Protein AF-A0A7V6A676-F1 (afdb_monomer_lite)

pLDDT: mean 91.25, std 7.96, range [47.59, 97.5]

Sequence (183 aa):
MAEIVDLDRFRRKLAADKGFRTWLQRFQDQFGPDTRLVDLAPETLLYLATPGEENMYVFFDLVMGAMGLGGALRFRLNDLETPTKLRIMDAAFAIMDRVRFEIMRRLGWVEDAPGEETPLIALVQQAWQQGSDFNRQVPRLSPSHPNYEAYRKLAAIDQGTTVRRLIPRAVAKFREQVEGEKG

Radius of gyration: 17.09 Å; chains: 1; bounding box: 43×38×49 Å

Structure (mmCIF, N/CA/C/O backbone):
data_AF-A0A7V6A676-F1
#
_entry.id   AF-A0A7V6A676-F1
#
loop_
_atom_site.group_PDB
_atom_site.id
_atom_site.type_symbol
_atom_site.label_atom_id
_atom_site.label_alt_id
_atom_site.label_comp_id
_atom_site.label_asym_id
_atom_site.label_entity_id
_atom_site.label_seq_id
_atom_site.pdbx_PDB_ins_code
_atom_site.Cartn_x
_atom_site.Cartn_y
_atom_site.Cartn_z
_atom_site.occupancy
_atom_site.B_iso_or_equiv
_atom_site.auth_seq_id
_atom_site.auth_comp_id
_atom_site.auth_asym_id
_atom_site.auth_atom_id
_atom_site.pdbx_PDB_model_num
ATOM 1 N N . MET A 1 1 ? -5.567 -23.682 -25.410 1.00 55.94 1 MET A N 1
ATOM 2 C CA . MET A 1 1 ? -6.017 -23.214 -24.076 1.00 55.94 1 MET A CA 1
ATOM 3 C C . MET A 1 1 ? -4.939 -23.438 -23.013 1.00 55.94 1 MET A C 1
ATOM 5 O O . MET A 1 1 ? -4.584 -22.472 -22.360 1.00 55.94 1 MET A O 1
ATOM 9 N N . ALA A 1 2 ? -4.345 -24.637 -22.904 1.00 61.00 2 ALA A N 1
ATOM 10 C CA . ALA A 1 2 ? -3.224 -24.909 -21.986 1.00 61.00 2 ALA A CA 1
ATOM 11 C C . ALA A 1 2 ? -1.992 -23.998 -22.200 1.00 61.00 2 ALA A C 1
ATOM 13 O O . ALA A 1 2 ? -1.445 -23.474 -21.240 1.00 61.00 2 ALA A O 1
ATOM 14 N N . GLU A 1 3 ? -1.618 -23.730 -23.454 1.00 61.88 3 GLU A N 1
ATOM 15 C CA . GLU A 1 3 ? -0.459 -22.888 -23.806 1.00 61.88 3 GLU A CA 1
ATOM 16 C C . GLU A 1 3 ? -0.628 -21.407 -23.403 1.00 61.88 3 GLU A C 1
ATOM 18 O O . GLU A 1 3 ? 0.313 -20.756 -22.960 1.00 61.88 3 GLU A O 1
ATOM 23 N N . ILE A 1 4 ? -1.861 -20.887 -23.477 1.00 64.19 4 ILE A N 1
ATOM 24 C CA . ILE A 1 4 ? -2.201 -19.515 -23.057 1.00 64.19 4 ILE A CA 1
ATOM 25 C C . ILE A 1 4 ? -2.159 -19.404 -21.524 1.00 64.19 4 ILE A C 1
ATOM 27 O O . ILE A 1 4 ? -1.623 -18.439 -20.985 1.00 64.19 4 ILE A O 1
ATOM 31 N N . VAL A 1 5 ? -2.666 -20.425 -20.822 1.00 64.38 5 VAL A N 1
ATOM 32 C CA . VAL A 1 5 ? -2.626 -20.500 -19.352 1.00 64.38 5 VAL A CA 1
ATOM 33 C C . VAL A 1 5 ? -1.181 -20.545 -18.839 1.00 64.38 5 VAL A C 1
ATOM 35 O O . VAL A 1 5 ? -0.872 -19.914 -17.827 1.00 64.38 5 VAL A O 1
ATOM 38 N N . ASP A 1 6 ? -0.286 -21.231 -19.551 1.00 76.19 6 ASP A N 1
ATOM 39 C CA . ASP A 1 6 ? 1.134 -21.304 -19.198 1.00 76.19 6 ASP A CA 1
ATOM 40 C C . ASP A 1 6 ? 1.850 -19.956 -19.408 1.00 76.19 6 ASP A C 1
ATOM 42 O O . ASP A 1 6 ? 2.565 -19.469 -18.528 1.00 76.19 6 ASP A O 1
ATOM 46 N N . LEU A 1 7 ? 1.557 -19.265 -20.516 1.00 80.75 7 LEU A N 1
ATOM 47 C CA . LEU A 1 7 ? 2.099 -17.932 -20.809 1.00 80.75 7 LEU A CA 1
ATOM 48 C C . LEU A 1 7 ? 1.710 -16.884 -19.758 1.00 80.75 7 LEU A C 1
ATOM 50 O O . LEU A 1 7 ? 2.562 -16.113 -19.308 1.00 80.75 7 LEU A O 1
ATOM 54 N N . ASP A 1 8 ? 0.448 -16.848 -19.334 1.00 82.12 8 ASP A N 1
ATOM 55 C CA . ASP A 1 8 ? -0.006 -15.882 -18.327 1.00 82.12 8 ASP A CA 1
ATOM 56 C C . ASP A 1 8 ? 0.557 -16.184 -16.936 1.00 82.12 8 ASP A C 1
ATOM 58 O O . ASP A 1 8 ? 0.844 -15.266 -16.158 1.00 82.12 8 ASP A O 1
ATOM 62 N N . ARG A 1 9 ? 0.752 -17.465 -16.608 1.00 83.19 9 ARG A N 1
ATOM 63 C CA . ARG A 1 9 ? 1.427 -17.872 -15.372 1.00 83.19 9 ARG A CA 1
ATOM 64 C C . ARG A 1 9 ? 2.901 -17.474 -15.398 1.00 83.19 9 ARG A C 1
ATOM 66 O O . ARG A 1 9 ? 3.396 -16.907 -14.423 1.00 83.19 9 ARG A O 1
ATOM 73 N N . PHE A 1 10 ? 3.582 -17.701 -16.519 1.00 86.62 10 PHE A N 1
ATOM 74 C CA . PHE A 1 10 ? 4.975 -17.311 -16.709 1.00 86.62 10 PHE A CA 1
ATOM 75 C C . PHE A 1 10 ? 5.163 -15.794 -16.600 1.00 86.62 10 PHE A C 1
ATOM 77 O O . PHE A 1 10 ? 6.051 -15.332 -15.884 1.00 86.62 10 PHE A O 1
ATOM 84 N N . ARG A 1 11 ? 4.294 -14.999 -17.238 1.00 86.19 11 ARG A N 1
ATOM 85 C CA . ARG A 1 11 ? 4.330 -13.529 -17.155 1.00 86.19 11 ARG A CA 1
ATOM 86 C C . ARG A 1 11 ? 4.138 -13.021 -15.730 1.00 86.19 11 ARG A C 1
ATOM 88 O O . ARG A 1 11 ? 4.891 -12.149 -15.299 1.00 86.19 11 ARG A O 1
ATOM 95 N N . ARG A 1 12 ? 3.168 -13.575 -14.992 1.00 88.06 12 ARG A N 1
ATOM 96 C CA . ARG A 1 12 ? 2.934 -13.225 -13.581 1.00 88.06 12 ARG A CA 1
ATOM 97 C C . ARG A 1 12 ? 4.140 -13.550 -12.713 1.00 88.06 12 ARG A C 1
ATOM 99 O O . ARG A 1 12 ? 4.573 -12.697 -11.943 1.00 88.06 12 ARG A O 1
ATOM 106 N N . LYS A 1 13 ? 4.726 -14.736 -12.892 1.00 91.62 13 LYS A N 1
ATOM 107 C CA . LYS A 1 13 ? 5.949 -15.128 -12.188 1.00 91.62 13 LYS A CA 1
ATOM 108 C C . LYS A 1 13 ? 7.106 -14.181 -12.500 1.00 91.62 13 LYS A C 1
ATOM 110 O O . LYS A 1 13 ? 7.718 -13.662 -11.581 1.00 91.62 13 LYS A O 1
ATOM 115 N N . LEU A 1 14 ? 7.349 -13.873 -13.774 1.00 91.19 14 LEU A N 1
ATOM 116 C CA . LEU A 1 14 ? 8.427 -12.966 -14.171 1.00 91.19 14 LEU A CA 1
ATOM 117 C C . LEU A 1 14 ? 8.252 -11.553 -13.589 1.00 91.19 14 LEU A C 1
ATOM 119 O O . LEU A 1 14 ? 9.233 -10.926 -13.193 1.00 91.19 14 LEU A O 1
ATOM 123 N N . ALA A 1 15 ? 7.019 -11.040 -13.548 1.00 90.31 15 ALA A N 1
ATOM 124 C CA . ALA A 1 15 ? 6.719 -9.752 -12.928 1.00 90.31 15 ALA A CA 1
ATOM 125 C C . ALA A 1 15 ? 6.950 -9.783 -11.408 1.00 90.31 15 ALA A C 1
ATOM 127 O O . ALA A 1 15 ? 7.519 -8.837 -10.869 1.00 90.31 15 ALA A O 1
ATOM 128 N N . ALA A 1 16 ? 6.574 -10.876 -10.737 1.00 91.44 16 ALA A N 1
ATOM 129 C CA . ALA A 1 16 ? 6.822 -11.077 -9.312 1.00 91.44 16 ALA A CA 1
ATOM 130 C C . ALA A 1 16 ? 8.316 -11.193 -8.991 1.00 91.44 16 ALA A C 1
ATOM 132 O O . ALA A 1 16 ? 8.803 -10.468 -8.129 1.00 91.44 16 ALA A O 1
ATOM 133 N N . ASP A 1 17 ? 9.062 -12.007 -9.740 1.00 91.25 17 ASP A N 1
ATOM 134 C CA . ASP A 1 17 ? 10.508 -12.182 -9.568 1.00 91.25 17 ASP A CA 1
ATOM 135 C C . ASP A 1 17 ? 11.251 -10.843 -9.720 1.00 91.25 17 ASP A C 1
ATOM 137 O O . ASP A 1 17 ? 12.198 -10.553 -8.988 1.00 91.25 17 ASP A O 1
ATOM 141 N N . LYS A 1 18 ? 10.808 -9.991 -10.656 1.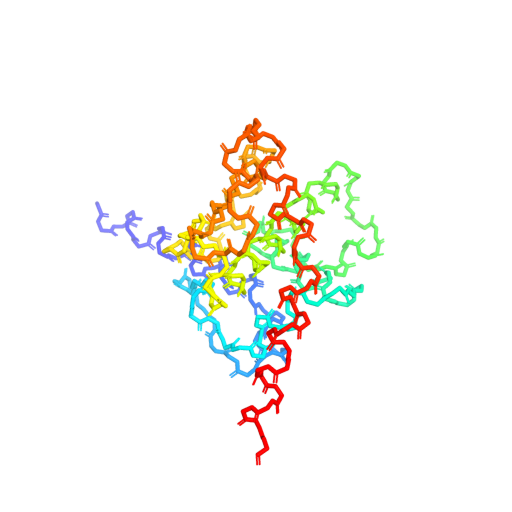00 91.19 18 LYS A N 1
ATOM 142 C CA . LYS A 1 18 ? 11.363 -8.643 -10.842 1.00 91.19 18 LYS A CA 1
ATOM 143 C C . LYS A 1 18 ? 10.925 -7.670 -9.748 1.00 91.19 18 LYS A C 1
ATOM 145 O O . LYS A 1 18 ? 11.768 -6.928 -9.254 1.00 91.19 18 LYS A O 1
ATOM 150 N N . GLY A 1 19 ? 9.641 -7.655 -9.392 1.00 88.94 19 GLY A N 1
ATOM 151 C CA . GLY A 1 19 ? 9.071 -6.733 -8.405 1.00 88.94 19 GLY A CA 1
ATOM 152 C C . GLY A 1 19 ? 9.572 -6.992 -6.984 1.00 88.94 19 GLY A C 1
ATOM 153 O O . GLY A 1 19 ? 9.911 -6.054 -6.271 1.00 88.94 19 GLY A O 1
ATOM 154 N N . PHE A 1 20 ? 9.697 -8.258 -6.588 1.00 92.81 20 PHE A N 1
ATOM 155 C CA . PHE A 1 20 ? 10.127 -8.649 -5.244 1.00 92.81 20 PHE A CA 1
ATOM 156 C C . PHE A 1 20 ? 11.635 -8.853 -5.100 1.00 92.81 20 PHE A C 1
ATOM 158 O O . PHE A 1 20 ? 12.103 -9.219 -4.022 1.00 92.81 20 PHE A O 1
ATOM 165 N N . ARG A 1 21 ? 12.425 -8.589 -6.147 1.00 87.50 21 ARG A N 1
ATOM 166 C CA . ARG A 1 21 ? 13.873 -8.834 -6.139 1.00 87.50 21 ARG A CA 1
ATOM 167 C C . ARG A 1 21 ? 14.581 -8.206 -4.935 1.00 87.50 21 ARG A C 1
ATOM 169 O O . ARG A 1 21 ? 15.425 -8.854 -4.324 1.00 87.50 21 ARG A O 1
ATOM 176 N N . THR A 1 22 ? 14.261 -6.954 -4.608 1.00 84.81 22 THR A N 1
ATOM 177 C CA . THR A 1 22 ? 14.866 -6.251 -3.463 1.00 84.81 22 THR A CA 1
ATOM 178 C C . THR A 1 22 ? 14.154 -6.554 -2.147 1.00 84.81 22 THR A C 1
ATOM 180 O O . THR A 1 22 ? 14.758 -6.440 -1.083 1.00 84.81 22 THR A O 1
ATOM 183 N N . TRP A 1 23 ? 12.900 -7.006 -2.206 1.00 89.25 23 TRP A N 1
ATOM 184 C CA . TRP A 1 23 ? 12.106 -7.383 -1.039 1.00 89.25 23 TRP A CA 1
ATOM 185 C C . TRP A 1 23 ? 12.611 -8.683 -0.417 1.00 89.25 23 TRP A C 1
ATOM 187 O O . TRP A 1 23 ? 12.771 -8.730 0.794 1.00 89.25 23 TRP A O 1
ATOM 197 N N . LEU A 1 24 ? 12.974 -9.681 -1.229 1.00 79.69 24 LEU A N 1
ATOM 198 C CA . LEU A 1 24 ? 13.574 -10.942 -0.761 1.00 79.69 24 LEU A CA 1
ATOM 199 C C . LEU A 1 24 ? 14.887 -10.743 0.013 1.00 79.69 24 LEU A C 1
ATOM 201 O O . LEU A 1 24 ? 15.253 -11.568 0.840 1.00 79.69 24 LEU A O 1
ATOM 205 N N . GLN A 1 25 ? 15.623 -9.667 -0.278 1.00 80.25 25 GLN A N 1
ATOM 206 C CA . GLN A 1 25 ? 16.855 -9.327 0.439 1.00 80.25 25 GLN A CA 1
ATOM 207 C C . GLN A 1 25 ? 16.587 -8.523 1.716 1.00 80.25 25 GLN A C 1
ATOM 209 O O . GLN A 1 25 ? 17.412 -8.526 2.626 1.00 80.25 25 GLN A O 1
ATOM 214 N N . ARG A 1 26 ? 15.468 -7.791 1.757 1.00 85.25 26 ARG A N 1
ATOM 215 C CA . ARG A 1 26 ? 15.131 -6.853 2.833 1.00 85.25 26 ARG A CA 1
ATOM 216 C C . ARG A 1 26 ? 14.271 -7.493 3.917 1.00 85.25 26 ARG A C 1
ATOM 218 O O . ARG A 1 26 ? 14.444 -7.175 5.089 1.00 85.25 26 ARG A O 1
ATOM 225 N N . PHE A 1 27 ? 13.358 -8.369 3.525 1.00 87.88 27 PHE A N 1
ATOM 226 C CA . PHE A 1 27 ? 12.437 -9.067 4.409 1.00 87.88 27 PHE A CA 1
ATOM 227 C C . PHE A 1 27 ? 12.791 -10.551 4.423 1.00 87.88 27 PHE A C 1
ATOM 229 O O . PHE A 1 27 ? 13.184 -11.106 3.400 1.00 87.88 27 PHE A O 1
ATOM 236 N N . GLN A 1 28 ? 12.613 -11.208 5.567 1.00 79.31 28 GLN A N 1
ATOM 237 C CA . GLN A 1 28 ? 12.780 -12.663 5.687 1.00 79.31 28 GLN A CA 1
ATOM 238 C C . GLN A 1 28 ? 11.509 -13.429 5.265 1.00 79.31 28 GLN A C 1
ATOM 240 O O . GLN A 1 28 ? 11.294 -14.565 5.681 1.00 79.31 28 GLN A O 1
ATOM 245 N N . ASP A 1 29 ? 10.685 -12.805 4.422 1.00 81.31 29 ASP A N 1
ATOM 246 C CA . ASP A 1 29 ? 9.422 -13.339 3.918 1.00 81.31 29 ASP A CA 1
ATOM 247 C C . ASP A 1 29 ? 9.613 -13.971 2.532 1.00 81.31 29 ASP A C 1
ATOM 249 O O . ASP A 1 29 ? 10.464 -13.558 1.737 1.00 81.31 29 ASP A O 1
ATOM 253 N N . GLN A 1 30 ? 8.778 -14.962 2.209 1.00 85.75 30 GLN A N 1
ATOM 254 C CA . GLN A 1 30 ? 8.705 -15.525 0.861 1.00 85.75 30 GLN A CA 1
ATOM 255 C C . GLN A 1 30 ? 7.651 -14.786 0.038 1.00 85.75 30 GLN A C 1
ATOM 257 O O . GLN A 1 30 ? 6.467 -14.799 0.370 1.00 85.75 30 GLN A O 1
ATOM 262 N N . PHE A 1 31 ? 8.082 -14.183 -1.069 1.00 90.94 31 PHE A N 1
ATOM 263 C CA . PHE A 1 31 ? 7.199 -13.494 -2.007 1.00 90.94 31 PHE A CA 1
ATOM 264 C C . PHE A 1 31 ? 7.092 -14.262 -3.323 1.00 90.94 31 PHE A C 1
ATOM 266 O O . PHE A 1 31 ? 8.079 -14.792 -3.834 1.00 90.94 31 PHE A O 1
ATOM 273 N N . GLY A 1 32 ? 5.894 -14.289 -3.895 1.00 92.31 32 GLY A N 1
ATOM 274 C CA . GLY A 1 32 ? 5.584 -14.986 -5.133 1.00 92.31 32 GLY A CA 1
ATOM 275 C C . GLY A 1 32 ? 4.458 -14.313 -5.921 1.00 92.31 32 GLY A C 1
ATOM 276 O O . GLY A 1 32 ? 3.912 -13.291 -5.503 1.00 92.31 32 GLY A O 1
ATOM 277 N N . PRO A 1 33 ? 4.091 -14.879 -7.083 1.00 93.06 33 PRO A N 1
ATOM 278 C CA . PRO A 1 33 ? 3.090 -14.296 -7.979 1.00 93.06 33 PRO A CA 1
ATOM 279 C C . PRO A 1 33 ? 1.697 -14.165 -7.361 1.00 93.06 33 PRO A C 1
ATOM 281 O O . PRO A 1 33 ? 0.928 -13.320 -7.812 1.00 93.06 33 PRO A O 1
ATOM 284 N N . ASP A 1 34 ? 1.403 -14.966 -6.338 1.00 94.75 34 ASP A N 1
ATOM 285 C CA . ASP A 1 34 ? 0.109 -15.005 -5.659 1.00 94.75 34 ASP A CA 1
ATOM 286 C C . ASP A 1 34 ? 0.146 -14.338 -4.272 1.00 94.75 34 ASP A C 1
ATOM 288 O O . ASP A 1 34 ? -0.864 -14.337 -3.580 1.00 94.75 34 ASP A O 1
ATOM 292 N N . THR A 1 35 ? 1.277 -13.746 -3.856 1.00 95.19 35 THR A N 1
ATOM 293 C CA . THR A 1 35 ? 1.377 -13.064 -2.556 1.00 95.19 35 THR A CA 1
ATOM 294 C C . THR A 1 35 ? 0.436 -11.864 -2.502 1.00 95.19 35 THR A C 1
ATOM 296 O O . THR A 1 35 ? 0.568 -10.930 -3.301 1.00 95.19 35 THR A O 1
ATOM 299 N N . ARG A 1 36 ? -0.488 -11.862 -1.540 1.00 96.12 36 ARG A N 1
ATOM 300 C CA . ARG A 1 36 ? -1.430 -10.771 -1.252 1.00 96.12 36 ARG A CA 1
ATOM 301 C C . ARG A 1 36 ? -0.950 -9.949 -0.058 1.00 96.12 36 ARG A C 1
ATOM 303 O O . ARG A 1 36 ? -0.048 -10.346 0.674 1.00 96.12 36 ARG A O 1
ATOM 310 N N . LEU A 1 37 ? -1.587 -8.801 0.174 1.00 95.38 37 LEU A N 1
ATOM 311 C CA . LEU A 1 37 ? -1.299 -7.971 1.352 1.00 95.38 37 LEU A CA 1
ATOM 312 C C . LEU A 1 37 ? -1.640 -8.681 2.669 1.00 95.38 37 LEU A C 1
ATOM 314 O O . LEU A 1 37 ? -0.924 -8.517 3.655 1.00 95.38 37 LEU A O 1
ATOM 318 N N . VAL A 1 38 ? -2.692 -9.504 2.671 1.00 95.00 38 VAL A N 1
ATOM 319 C CA . VAL A 1 38 ? -3.090 -10.296 3.844 1.00 95.00 38 VAL A CA 1
ATOM 320 C C . VAL A 1 38 ? -2.063 -11.355 4.230 1.00 95.00 38 VAL A C 1
ATOM 322 O O . VAL A 1 38 ? -1.993 -11.717 5.398 1.00 95.00 38 VAL A O 1
ATOM 325 N N . ASP A 1 39 ? -1.236 -11.799 3.283 1.00 94.94 39 ASP A N 1
ATOM 326 C CA . ASP A 1 39 ? -0.226 -12.834 3.513 1.00 94.94 39 ASP A CA 1
ATOM 327 C C . ASP A 1 39 ? 1.060 -12.267 4.145 1.00 94.94 39 ASP A C 1
ATOM 329 O O . ASP A 1 39 ? 1.930 -13.025 4.567 1.00 94.94 39 ASP A O 1
ATOM 333 N N . LEU A 1 40 ? 1.205 -10.937 4.209 1.00 94.75 40 LEU A N 1
ATOM 334 C CA . LEU A 1 40 ? 2.411 -10.287 4.719 1.00 94.75 40 LEU A CA 1
ATOM 335 C C . LEU A 1 40 ? 2.524 -10.390 6.246 1.00 94.75 40 LEU A C 1
ATOM 337 O O . LEU A 1 40 ? 1.543 -10.185 6.977 1.00 94.75 40 LEU A O 1
ATOM 341 N N . ALA A 1 41 ? 3.749 -10.625 6.726 1.00 94.88 41 ALA A N 1
ATOM 342 C CA . ALA A 1 41 ? 4.063 -10.599 8.148 1.00 94.88 41 ALA A CA 1
ATOM 343 C C . ALA A 1 41 ? 3.784 -9.205 8.753 1.00 94.88 41 ALA A C 1
ATOM 345 O O . ALA A 1 41 ? 3.938 -8.187 8.058 1.00 94.88 41 ALA A O 1
ATOM 346 N N . PRO A 1 42 ? 3.382 -9.118 10.036 1.00 95.62 42 PRO A N 1
ATOM 347 C CA . PRO A 1 42 ? 3.127 -7.839 10.697 1.00 95.62 42 PRO A CA 1
ATOM 348 C C . PRO A 1 42 ? 4.306 -6.857 10.611 1.00 95.62 42 PRO A C 1
ATOM 350 O O . PRO A 1 42 ? 4.101 -5.675 10.344 1.00 95.62 42 PRO A O 1
ATOM 353 N N . GLU A 1 43 ? 5.545 -7.330 10.743 1.00 94.81 43 GLU A N 1
ATOM 354 C CA . GLU A 1 43 ? 6.761 -6.519 10.624 1.00 94.81 43 GLU A CA 1
ATOM 355 C C . GLU A 1 43 ? 6.932 -5.924 9.230 1.00 94.81 43 GLU A C 1
ATOM 357 O O . GLU A 1 43 ? 7.257 -4.742 9.093 1.00 94.81 43 GLU A O 1
ATOM 362 N N . THR A 1 44 ? 6.694 -6.731 8.197 1.00 95.19 44 THR A N 1
ATOM 363 C CA . THR A 1 44 ? 6.789 -6.309 6.799 1.00 95.19 44 THR A CA 1
ATOM 364 C C . THR A 1 44 ? 5.733 -5.253 6.493 1.00 95.19 44 THR A C 1
ATOM 366 O O . THR A 1 44 ? 6.058 -4.204 5.934 1.00 95.19 44 THR A O 1
ATOM 369 N N . LEU A 1 45 ? 4.483 -5.451 6.929 1.00 95.25 45 LEU A N 1
ATOM 370 C CA . LEU A 1 45 ? 3.435 -4.432 6.797 1.00 95.25 45 LEU A CA 1
ATOM 371 C C . LEU A 1 45 ? 3.774 -3.149 7.548 1.00 95.25 45 LEU A C 1
ATOM 373 O O . LEU A 1 45 ? 3.630 -2.061 6.990 1.00 95.25 45 LEU A O 1
ATOM 377 N N . LEU A 1 46 ? 4.234 -3.260 8.795 1.00 96.00 46 LEU A N 1
ATOM 378 C CA . LEU A 1 46 ? 4.600 -2.106 9.606 1.00 96.00 46 LEU A CA 1
ATOM 379 C C . LEU A 1 46 ? 5.731 -1.309 8.948 1.00 96.00 46 LEU A C 1
ATOM 381 O O . LEU A 1 46 ? 5.659 -0.079 8.881 1.00 96.00 46 LEU A O 1
ATOM 385 N N . TYR A 1 47 ? 6.746 -1.995 8.422 1.00 95.00 47 TYR A N 1
ATOM 386 C CA . TYR A 1 47 ? 7.823 -1.365 7.671 1.00 95.00 47 TYR A CA 1
ATOM 387 C C . TYR A 1 47 ? 7.278 -0.638 6.437 1.00 95.00 47 TYR A C 1
ATOM 389 O O . TYR A 1 47 ? 7.527 0.552 6.263 1.00 95.00 47 TYR A O 1
ATOM 397 N N . LEU A 1 48 ? 6.483 -1.310 5.604 1.00 95.50 48 LEU A N 1
ATOM 398 C CA . LEU A 1 48 ? 5.923 -0.732 4.379 1.00 95.50 48 LEU A CA 1
ATOM 399 C C . LEU A 1 48 ? 4.978 0.455 4.653 1.00 95.50 48 LEU A C 1
ATOM 401 O O . LEU A 1 48 ? 4.913 1.395 3.865 1.00 95.50 48 LEU A O 1
ATOM 405 N N . ALA A 1 49 ? 4.254 0.442 5.771 1.00 95.56 49 ALA A N 1
ATOM 406 C CA . ALA A 1 49 ? 3.333 1.508 6.153 1.00 95.56 49 ALA A CA 1
ATOM 407 C C . ALA A 1 49 ? 4.014 2.740 6.761 1.00 95.56 49 ALA A C 1
ATOM 409 O O . ALA A 1 49 ? 3.442 3.841 6.725 1.00 95.56 49 ALA A O 1
ATOM 410 N N . THR A 1 50 ? 5.202 2.549 7.341 1.00 92.81 50 THR A N 1
ATOM 411 C CA . THR A 1 50 ? 5.941 3.591 8.054 1.00 92.81 50 THR A CA 1
ATOM 412 C C . THR A 1 50 ? 6.471 4.634 7.064 1.00 92.81 50 THR A C 1
ATOM 414 O O . THR A 1 50 ? 7.061 4.277 6.042 1.00 92.81 50 THR A O 1
ATOM 417 N N . PRO A 1 51 ? 6.264 5.939 7.327 1.00 85.75 51 PRO A N 1
ATOM 418 C CA . PRO A 1 51 ? 6.817 6.990 6.483 1.00 85.75 51 PRO A CA 1
ATOM 419 C C . PRO A 1 51 ? 8.351 6.974 6.529 1.00 85.75 51 PRO A C 1
ATOM 421 O O . PRO A 1 51 ? 8.944 6.862 7.598 1.00 85.75 51 PRO A O 1
ATOM 424 N N . GLY A 1 52 ? 8.986 7.138 5.372 1.00 89.19 52 GLY A N 1
ATOM 425 C CA . GLY A 1 52 ? 10.439 7.207 5.248 1.00 89.19 52 GLY A CA 1
ATOM 426 C C . GLY A 1 52 ? 10.864 7.189 3.785 1.00 89.19 52 GLY A C 1
ATOM 427 O O . GLY A 1 52 ? 10.210 6.555 2.957 1.00 89.19 52 GLY A O 1
ATOM 428 N N . GLU A 1 53 ? 11.947 7.893 3.453 1.00 85.94 53 GLU A N 1
ATOM 429 C CA . GLU A 1 53 ? 12.459 7.934 2.078 1.00 85.94 53 GLU A CA 1
ATOM 430 C C . GLU A 1 53 ? 12.903 6.537 1.610 1.00 85.94 53 GLU A C 1
ATOM 432 O O . GLU A 1 53 ? 12.507 6.074 0.542 1.00 85.94 53 GLU A O 1
ATOM 437 N N . GLU A 1 54 ? 13.626 5.805 2.461 1.00 86.31 54 GLU A N 1
ATOM 438 C CA . GLU A 1 54 ? 14.042 4.423 2.187 1.00 86.31 54 GLU A CA 1
ATOM 439 C C . GLU A 1 54 ? 12.859 3.459 2.024 1.00 86.31 54 GLU A C 1
ATOM 441 O O . GLU A 1 54 ? 12.908 2.546 1.195 1.00 86.31 54 GLU A O 1
ATOM 446 N N . ASN A 1 55 ? 11.776 3.675 2.775 1.00 89.62 55 ASN A N 1
ATOM 447 C CA . ASN A 1 55 ? 10.533 2.914 2.657 1.00 89.62 55 ASN A CA 1
ATOM 448 C C . ASN A 1 55 ? 9.844 3.216 1.321 1.00 89.62 55 ASN A C 1
ATOM 450 O O . ASN A 1 55 ? 9.303 2.313 0.693 1.00 89.62 55 ASN A O 1
ATOM 454 N N . MET A 1 56 ? 9.912 4.461 0.840 1.00 91.38 56 MET A N 1
ATOM 455 C CA . MET A 1 56 ? 9.359 4.842 -0.461 1.00 91.38 56 MET A CA 1
ATOM 456 C C . MET A 1 56 ? 10.083 4.148 -1.619 1.00 91.38 56 MET A C 1
ATOM 458 O O . MET A 1 56 ? 9.435 3.637 -2.534 1.00 91.38 56 MET A O 1
ATOM 462 N N . TYR A 1 57 ? 11.416 4.064 -1.571 1.00 92.38 57 TYR A N 1
ATOM 463 C CA . TYR A 1 57 ? 12.188 3.391 -2.621 1.00 92.38 57 TYR A CA 1
ATOM 464 C C . TYR A 1 57 ? 11.851 1.899 -2.752 1.00 92.38 57 TYR A C 1
ATOM 466 O O . TYR A 1 57 ? 11.947 1.358 -3.851 1.00 92.38 57 TYR A O 1
ATOM 474 N N . VAL A 1 58 ? 11.370 1.253 -1.684 1.00 93.62 58 VAL A N 1
ATOM 475 C CA . VAL A 1 58 ? 10.870 -0.136 -1.722 1.00 93.62 58 VAL A CA 1
ATOM 476 C C . VAL A 1 58 ? 9.648 -0.269 -2.628 1.00 93.62 58 VAL A C 1
ATOM 478 O O . VAL A 1 58 ? 9.530 -1.246 -3.371 1.00 93.62 58 VAL A O 1
ATOM 481 N N . PHE A 1 59 ? 8.757 0.726 -2.612 1.00 95.81 59 PHE A N 1
ATOM 482 C CA . PHE A 1 59 ? 7.619 0.780 -3.526 1.00 95.81 59 PHE A CA 1
ATOM 483 C C . PHE A 1 59 ? 8.048 1.148 -4.947 1.00 95.81 59 PHE A C 1
ATOM 485 O O . PHE A 1 59 ? 7.490 0.606 -5.898 1.00 95.81 59 PHE A O 1
ATOM 492 N N . PHE A 1 60 ? 9.048 2.018 -5.120 1.00 95.62 60 PHE A N 1
ATOM 493 C CA . PHE A 1 60 ? 9.573 2.330 -6.455 1.00 95.62 60 PHE A CA 1
ATOM 494 C C . PHE A 1 60 ? 10.191 1.095 -7.109 1.00 95.62 60 PHE A C 1
ATOM 496 O O . PHE A 1 60 ? 9.873 0.811 -8.259 1.00 95.62 60 PHE A O 1
ATOM 503 N N . ASP A 1 61 ? 11.002 0.328 -6.376 1.00 94.12 61 ASP A N 1
ATOM 504 C CA . ASP A 1 61 ? 11.543 -0.948 -6.854 1.00 94.12 61 ASP A CA 1
ATOM 505 C C . ASP A 1 61 ? 10.427 -1.921 -7.241 1.00 94.12 61 ASP A C 1
ATOM 507 O O . ASP A 1 61 ? 10.478 -2.509 -8.321 1.00 94.12 61 ASP A O 1
ATOM 511 N N . LEU A 1 62 ? 9.393 -2.046 -6.402 1.00 95.88 62 LEU A N 1
ATOM 512 C CA . LEU A 1 62 ? 8.256 -2.925 -6.670 1.00 95.88 62 LEU A CA 1
ATOM 513 C C . LEU A 1 62 ? 7.529 -2.526 -7.962 1.00 95.88 62 LEU A C 1
ATOM 515 O O . LEU A 1 62 ? 7.328 -3.361 -8.846 1.00 95.88 62 LEU A O 1
ATOM 519 N N . VAL A 1 63 ? 7.152 -1.249 -8.087 1.00 96.69 63 VAL A N 1
ATOM 520 C CA . VAL A 1 63 ? 6.440 -0.715 -9.257 1.00 96.69 63 VAL A CA 1
ATOM 521 C C . VAL A 1 63 ? 7.294 -0.856 -10.509 1.00 96.69 63 VAL A C 1
ATOM 523 O O . VAL A 1 63 ? 6.839 -1.392 -11.519 1.00 96.69 63 VAL A O 1
ATOM 526 N N . MET A 1 64 ? 8.546 -0.410 -10.457 1.00 95.75 64 MET A N 1
ATOM 527 C CA . MET A 1 64 ? 9.435 -0.450 -11.612 1.00 95.75 64 MET A CA 1
ATOM 528 C C . MET A 1 64 ? 9.765 -1.884 -12.028 1.00 95.75 64 MET A C 1
ATOM 530 O O . MET A 1 64 ? 9.748 -2.183 -13.223 1.00 95.75 64 MET A O 1
ATOM 534 N N . GLY A 1 65 ? 9.998 -2.786 -11.076 1.00 94.19 65 GLY A N 1
ATOM 535 C CA . GLY A 1 65 ? 10.241 -4.201 -11.337 1.00 94.19 65 GLY A CA 1
ATOM 536 C C . GLY A 1 65 ? 9.038 -4.874 -11.996 1.00 94.19 65 GLY A C 1
ATOM 537 O O . GLY A 1 65 ? 9.186 -5.491 -13.055 1.00 94.19 65 GLY A O 1
ATOM 538 N N . ALA A 1 66 ? 7.840 -4.684 -11.434 1.00 94.19 66 ALA A N 1
ATOM 539 C CA . ALA A 1 66 ? 6.595 -5.242 -11.964 1.00 94.19 66 ALA A CA 1
ATOM 540 C C . ALA A 1 66 ? 6.240 -4.705 -13.362 1.00 94.19 66 ALA A C 1
ATOM 542 O O . ALA A 1 66 ? 5.670 -5.434 -14.175 1.00 94.19 66 ALA A O 1
ATOM 543 N N . MET A 1 67 ? 6.608 -3.453 -13.658 1.00 94.69 67 MET A N 1
ATOM 544 C CA . MET A 1 67 ? 6.376 -2.808 -14.956 1.00 94.69 67 MET A CA 1
ATOM 545 C C . MET A 1 67 ? 7.538 -2.967 -15.950 1.00 94.69 67 MET A C 1
ATOM 547 O O . MET A 1 67 ? 7.451 -2.482 -17.076 1.00 94.69 67 MET A O 1
ATOM 551 N N . GLY A 1 68 ? 8.629 -3.642 -15.570 1.00 91.88 68 GLY A N 1
ATOM 552 C CA . GLY A 1 68 ? 9.786 -3.862 -16.444 1.00 91.88 68 GLY A CA 1
ATOM 553 C C . GLY A 1 68 ? 10.647 -2.618 -16.703 1.00 91.88 68 GLY A C 1
ATOM 554 O O . GLY A 1 68 ? 11.381 -2.581 -17.686 1.00 91.88 68 GLY A O 1
ATOM 555 N N . LEU A 1 69 ? 10.592 -1.615 -15.824 1.00 92.00 69 LEU A N 1
ATOM 556 C CA . LEU A 1 69 ? 11.321 -0.344 -15.932 1.00 92.00 69 LEU A CA 1
ATOM 557 C C . LEU A 1 69 ? 12.734 -0.394 -15.317 1.00 92.00 69 LEU A C 1
ATOM 559 O O . LEU A 1 69 ? 13.486 0.577 -15.404 1.00 92.00 69 LEU A O 1
ATOM 563 N N . GLY A 1 70 ? 13.128 -1.521 -14.723 1.00 90.06 70 GLY A N 1
ATOM 564 C CA . GLY A 1 70 ? 14.389 -1.676 -13.989 1.00 90.06 70 GLY A CA 1
ATOM 565 C C . GLY A 1 70 ? 14.204 -1.457 -12.486 1.00 90.06 70 GLY A C 1
ATOM 566 O O . GLY A 1 70 ? 13.103 -1.631 -11.982 1.00 90.06 70 GLY A O 1
ATOM 567 N N . GLY A 1 71 ? 15.279 -1.112 -11.773 1.00 87.81 71 GLY A N 1
ATOM 568 C CA . GLY A 1 71 ? 15.235 -0.815 -10.333 1.00 87.81 71 GLY A CA 1
ATOM 569 C C . GLY A 1 71 ? 15.225 0.685 -10.029 1.00 87.81 71 GLY A C 1
ATOM 570 O O . GLY A 1 71 ? 15.576 1.507 -10.883 1.00 87.81 71 GLY A O 1
ATOM 571 N N . ALA A 1 72 ? 14.907 1.037 -8.786 1.00 86.81 72 ALA A N 1
ATOM 572 C CA . ALA A 1 72 ? 14.795 2.401 -8.278 1.00 86.81 72 ALA A CA 1
ATOM 573 C C . ALA A 1 72 ? 16.098 3.212 -8.378 1.00 86.81 72 ALA A C 1
ATOM 575 O O . ALA A 1 72 ? 16.059 4.441 -8.363 1.00 86.81 72 ALA A O 1
ATOM 576 N N . LEU A 1 73 ? 17.254 2.565 -8.568 1.00 86.75 73 LEU A N 1
ATOM 577 C CA . LEU A 1 73 ? 18.503 3.270 -8.867 1.00 86.75 73 LEU A CA 1
ATOM 578 C C . LEU A 1 73 ? 18.382 4.142 -10.129 1.00 86.75 73 LEU A C 1
ATOM 580 O O . LEU A 1 73 ? 18.842 5.278 -10.116 1.00 86.75 73 LEU A O 1
ATOM 584 N N . ARG A 1 74 ? 17.692 3.669 -11.179 1.00 89.25 74 ARG A N 1
ATOM 585 C CA . ARG A 1 74 ? 17.434 4.471 -12.392 1.00 89.25 74 ARG A CA 1
ATOM 586 C C . ARG A 1 74 ? 16.576 5.698 -12.095 1.00 89.25 74 ARG A C 1
ATOM 588 O O . ARG A 1 74 ? 16.767 6.751 -12.692 1.00 89.25 74 ARG A O 1
ATOM 595 N N . PHE A 1 75 ? 15.636 5.568 -11.158 1.00 90.06 75 PHE A N 1
ATOM 596 C CA . PHE A 1 75 ? 14.845 6.699 -10.685 1.00 90.06 75 PHE A CA 1
ATOM 597 C C . PHE A 1 75 ? 15.747 7.731 -9.993 1.00 90.06 75 PHE A C 1
ATOM 599 O O . PHE A 1 75 ? 15.693 8.912 -10.332 1.00 90.06 75 PHE A O 1
ATOM 606 N N . ARG A 1 76 ? 16.623 7.274 -9.088 1.00 85.50 76 ARG A N 1
ATOM 607 C CA . ARG A 1 76 ? 17.544 8.113 -8.302 1.00 85.50 76 ARG A CA 1
ATOM 608 C C . ARG A 1 76 ? 18.600 8.821 -9.158 1.00 85.50 76 ARG A C 1
ATOM 610 O O . ARG A 1 76 ? 18.913 9.977 -8.902 1.00 85.50 76 ARG A O 1
ATOM 617 N N . LEU A 1 77 ? 19.114 8.150 -10.189 1.00 88.38 77 LEU A N 1
ATOM 618 C CA . LEU A 1 77 ? 20.083 8.708 -11.143 1.00 88.38 77 LEU A CA 1
ATOM 619 C C . LEU A 1 77 ? 19.453 9.658 -12.172 1.00 88.38 77 LEU A C 1
ATOM 621 O O . LEU A 1 77 ? 20.154 10.238 -12.989 1.00 88.38 77 LEU A O 1
ATOM 625 N N . ASN A 1 78 ? 18.137 9.868 -12.096 1.00 82.88 78 ASN A N 1
ATOM 626 C CA . ASN A 1 78 ? 17.362 10.659 -13.040 1.00 82.88 78 ASN A CA 1
ATOM 627 C C . ASN A 1 78 ? 17.319 10.112 -14.481 1.00 82.88 78 ASN A C 1
ATOM 629 O O . ASN A 1 78 ? 16.912 10.847 -15.377 1.00 82.88 78 ASN A O 1
ATOM 633 N N . ASP A 1 79 ? 17.561 8.814 -14.680 1.00 87.50 79 ASP A N 1
ATOM 634 C CA . ASP A 1 79 ? 17.589 8.116 -15.983 1.00 87.50 79 ASP A CA 1
ATOM 635 C C . ASP A 1 79 ? 16.191 7.801 -16.564 1.00 87.50 79 ASP A C 1
ATOM 637 O O . ASP A 1 79 ? 16.009 6.851 -17.335 1.00 87.50 79 ASP A O 1
ATOM 641 N N . LEU A 1 80 ? 15.171 8.549 -16.143 1.00 91.75 80 LEU A N 1
ATOM 642 C CA . LEU A 1 80 ? 13.775 8.382 -16.543 1.00 91.75 80 LEU A CA 1
ATOM 643 C C . LEU A 1 80 ? 13.171 9.739 -16.895 1.00 91.75 80 LEU A C 1
ATOM 645 O O . LEU A 1 80 ? 13.421 10.738 -16.215 1.00 91.75 80 LEU A O 1
ATOM 649 N N . GLU A 1 81 ? 12.302 9.749 -17.901 1.00 93.94 81 GLU A N 1
ATOM 650 C CA . GLU A 1 81 ? 11.512 10.926 -18.251 1.00 93.94 81 GLU A CA 1
ATOM 651 C C . GLU A 1 81 ? 10.566 11.324 -17.108 1.00 93.94 81 GLU A C 1
ATOM 653 O O . GLU A 1 81 ? 10.006 10.472 -16.408 1.00 93.94 81 GLU A O 1
ATOM 658 N N . THR A 1 82 ? 10.335 12.628 -16.947 1.00 93.75 82 THR A N 1
ATOM 659 C CA . THR A 1 82 ? 9.476 13.184 -15.889 1.00 93.75 82 THR A CA 1
ATOM 660 C C . THR A 1 82 ? 8.073 12.560 -15.835 1.00 93.75 82 THR A C 1
ATOM 662 O O . THR A 1 82 ? 7.661 12.186 -14.736 1.00 93.75 82 THR A O 1
ATOM 665 N N . PRO A 1 83 ? 7.343 12.355 -16.954 1.00 95.06 83 PRO A N 1
ATOM 666 C CA . PRO A 1 83 ? 6.020 11.723 -16.908 1.00 95.06 83 PRO A CA 1
ATOM 667 C C . PRO A 1 83 ? 6.060 10.296 -16.347 1.00 95.06 83 PRO A C 1
ATOM 669 O O . PRO A 1 83 ? 5.181 9.893 -15.587 1.00 95.06 83 PRO A O 1
ATOM 672 N N . THR A 1 84 ? 7.115 9.543 -16.671 1.00 94.88 84 THR A N 1
ATOM 673 C CA . THR A 1 84 ? 7.319 8.185 -16.155 1.00 94.88 84 THR A CA 1
ATOM 674 C C . THR A 1 84 ? 7.596 8.209 -14.655 1.00 94.88 84 THR A C 1
ATOM 676 O O . THR A 1 84 ? 7.028 7.402 -13.921 1.00 94.88 84 THR A O 1
ATOM 679 N N . LYS A 1 85 ? 8.411 9.157 -14.173 1.00 94.88 85 LYS A N 1
ATOM 680 C CA . LYS A 1 85 ? 8.673 9.320 -12.734 1.00 94.88 85 LYS A CA 1
ATOM 681 C C . LYS A 1 85 ? 7.401 9.635 -11.955 1.00 94.88 85 LYS A C 1
ATOM 683 O O . LYS A 1 85 ? 7.144 8.976 -10.953 1.00 94.88 85 LYS A O 1
ATOM 688 N N . LEU A 1 86 ? 6.592 10.580 -12.435 1.00 95.25 86 LEU A N 1
ATOM 689 C CA . LEU A 1 86 ? 5.321 10.932 -11.795 1.00 95.25 86 LEU A CA 1
ATOM 690 C C . LEU A 1 86 ? 4.389 9.719 -11.708 1.00 95.25 86 LEU A C 1
ATOM 692 O O . LEU A 1 86 ? 3.864 9.424 -10.641 1.00 95.25 86 LEU A O 1
ATOM 696 N N . ARG A 1 87 ? 4.284 8.934 -12.785 1.00 96.19 87 ARG A N 1
ATOM 697 C CA . ARG A 1 87 ? 3.459 7.720 -12.794 1.00 96.19 87 ARG A CA 1
ATOM 698 C C . ARG A 1 87 ? 3.956 6.639 -11.828 1.00 96.19 87 ARG A C 1
ATOM 700 O O . ARG A 1 87 ? 3.142 5.959 -11.208 1.00 96.19 87 ARG A O 1
ATOM 707 N N . ILE A 1 88 ? 5.276 6.478 -11.685 1.00 96.62 88 ILE A N 1
ATOM 708 C CA . ILE A 1 88 ? 5.868 5.578 -10.680 1.00 96.62 88 ILE A CA 1
ATOM 709 C C . ILE A 1 88 ? 5.492 6.046 -9.274 1.00 96.62 88 ILE A C 1
ATOM 711 O O . ILE A 1 88 ? 5.064 5.228 -8.463 1.00 96.62 88 ILE A O 1
ATOM 715 N N . MET A 1 89 ? 5.624 7.347 -8.998 1.00 95.81 89 MET A N 1
ATOM 716 C CA . MET A 1 89 ? 5.276 7.929 -7.702 1.00 95.81 89 MET A CA 1
ATOM 717 C C . MET A 1 89 ? 3.795 7.724 -7.381 1.00 95.81 89 MET A C 1
ATOM 719 O O . MET A 1 89 ? 3.480 7.219 -6.308 1.00 95.81 89 MET A O 1
ATOM 723 N N . ASP A 1 90 ? 2.897 8.029 -8.317 1.00 96.19 90 ASP A N 1
ATOM 724 C CA . ASP A 1 90 ? 1.452 7.870 -8.130 1.00 96.19 90 ASP A CA 1
ATOM 725 C C . ASP A 1 90 ? 1.070 6.417 -7.817 1.00 96.19 90 ASP A C 1
ATOM 727 O O . ASP A 1 90 ? 0.326 6.157 -6.869 1.00 96.19 90 ASP A O 1
ATOM 731 N N . ALA A 1 91 ? 1.620 5.455 -8.568 1.00 97.12 91 ALA A N 1
ATOM 732 C CA . ALA A 1 91 ? 1.393 4.036 -8.310 1.00 97.12 91 ALA A CA 1
ATOM 733 C C . ALA A 1 91 ? 1.969 3.610 -6.949 1.00 97.12 91 ALA A C 1
ATOM 735 O O . ALA A 1 91 ? 1.299 2.913 -6.191 1.00 97.12 91 ALA A O 1
ATOM 736 N N . ALA A 1 92 ? 3.175 4.060 -6.599 1.00 96.69 92 ALA A N 1
ATOM 737 C CA . ALA A 1 92 ? 3.804 3.753 -5.318 1.00 96.69 92 ALA A CA 1
ATOM 738 C C . ALA A 1 92 ? 2.993 4.291 -4.128 1.00 96.69 92 ALA A C 1
ATOM 740 O O . ALA A 1 92 ? 2.730 3.544 -3.186 1.00 96.69 92 ALA A O 1
ATOM 741 N N . PHE A 1 93 ? 2.528 5.543 -4.190 1.00 95.88 93 PHE A N 1
ATOM 742 C CA . PHE A 1 93 ? 1.663 6.126 -3.162 1.00 95.88 93 PHE A CA 1
ATOM 743 C C . PHE A 1 93 ? 0.334 5.379 -3.044 1.00 95.88 93 PHE A C 1
ATOM 745 O O . PHE A 1 93 ? -0.130 5.119 -1.935 1.00 95.88 93 PHE A O 1
ATOM 752 N N . ALA A 1 94 ? -0.257 4.983 -4.170 1.00 95.81 94 ALA A N 1
ATOM 753 C CA . ALA A 1 94 ? -1.497 4.223 -4.168 1.00 95.81 94 ALA A CA 1
ATOM 75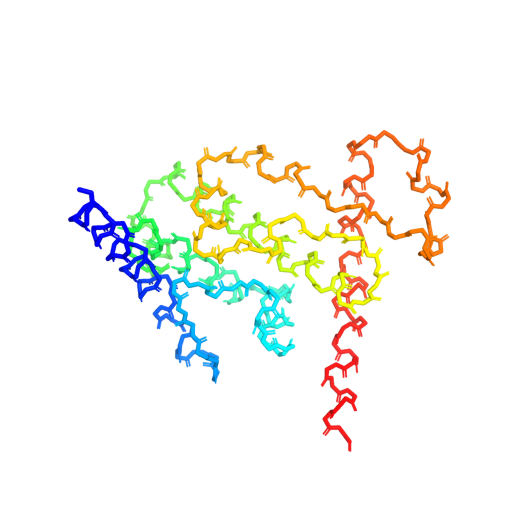4 C C . ALA A 1 94 ? -1.335 2.840 -3.512 1.00 95.81 94 ALA A C 1
ATOM 756 O O . ALA A 1 94 ? -2.195 2.423 -2.738 1.00 95.81 94 ALA A O 1
ATOM 757 N N . ILE A 1 95 ? -0.231 2.134 -3.775 1.00 97.12 95 ILE A N 1
ATOM 758 C CA . ILE A 1 95 ? 0.062 0.840 -3.137 1.00 97.12 95 ILE A CA 1
ATOM 759 C C . ILE A 1 95 ? 0.407 1.010 -1.657 1.00 97.12 95 ILE A C 1
ATOM 761 O O . ILE A 1 95 ? -0.047 0.221 -0.830 1.00 97.12 95 ILE A O 1
ATOM 765 N N . MET A 1 96 ? 1.130 2.067 -1.297 1.00 96.44 96 MET A N 1
ATOM 766 C CA . MET A 1 96 ? 1.379 2.418 0.099 1.00 96.44 96 MET A CA 1
ATOM 767 C C . MET A 1 96 ? 0.068 2.645 0.867 1.00 96.44 96 MET A C 1
ATOM 769 O O . MET A 1 96 ? -0.062 2.184 2.000 1.00 96.44 96 MET A O 1
ATOM 773 N N . ASP A 1 97 ? -0.931 3.285 0.257 1.00 95.19 97 ASP A N 1
ATOM 774 C CA . ASP A 1 97 ? -2.265 3.417 0.851 1.00 95.19 97 ASP A CA 1
ATOM 775 C C . ASP A 1 97 ? -2.968 2.061 1.021 1.00 95.19 97 ASP A C 1
ATOM 777 O O . ASP A 1 97 ? -3.599 1.846 2.054 1.00 95.19 97 ASP A O 1
ATOM 781 N N . ARG A 1 98 ? -2.805 1.102 0.094 1.00 96.19 98 ARG A N 1
ATOM 782 C CA . ARG A 1 98 ? -3.333 -0.269 0.273 1.00 96.19 98 ARG A CA 1
ATOM 783 C C . ARG A 1 98 ? -2.727 -0.977 1.479 1.00 96.19 98 ARG A C 1
ATOM 785 O O . ARG A 1 98 ? -3.466 -1.559 2.266 1.00 96.19 98 ARG A O 1
ATOM 792 N N . VAL A 1 99 ? -1.410 -0.876 1.659 1.00 96.88 99 VAL A N 1
ATOM 793 C CA . VAL A 1 99 ? -0.721 -1.362 2.870 1.00 96.88 99 VAL A CA 1
ATOM 794 C C . VAL A 1 99 ? -1.292 -0.665 4.115 1.00 96.88 99 VAL A C 1
ATOM 796 O O . VAL A 1 99 ? -1.622 -1.315 5.105 1.00 96.88 99 VAL A O 1
ATOM 799 N N . ARG A 1 100 ? -1.478 0.6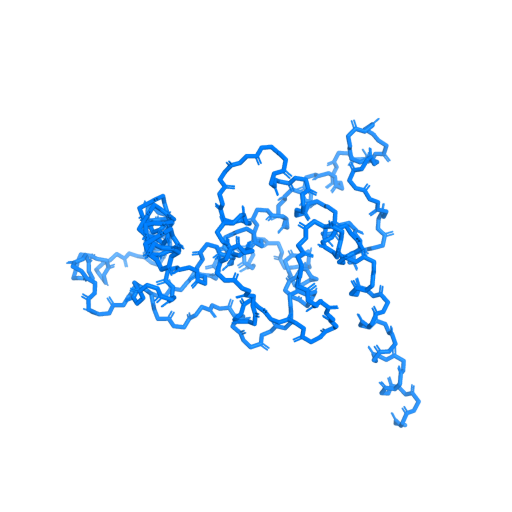60 4.014 1.00 97.06 100 ARG A N 1
ATOM 800 C CA . ARG A 1 100 ? -2.240 1.547 4.915 1.00 97.06 100 ARG A CA 1
ATOM 801 C C . ARG A 1 100 ? -3.523 0.905 5.442 1.00 97.06 100 ARG A C 1
ATOM 803 O O . ARG A 1 100 ? -3.755 0.753 6.642 1.00 97.06 100 ARG A O 1
ATOM 810 N N . PHE A 1 101 ? -4.371 0.553 4.491 1.00 97.06 101 PHE A N 1
ATOM 811 C CA . PHE A 1 101 ? -5.701 0.024 4.734 1.00 97.06 101 PHE A CA 1
ATOM 812 C C . PHE A 1 101 ? -5.680 -1.398 5.281 1.00 97.06 101 PHE A C 1
ATOM 814 O O . PHE A 1 101 ? -6.491 -1.694 6.153 1.00 97.06 101 PHE A O 1
ATOM 821 N N . GLU A 1 102 ? -4.732 -2.239 4.866 1.00 97.44 102 GLU A N 1
ATOM 822 C CA . GLU A 1 102 ? -4.574 -3.578 5.444 1.00 97.44 102 GLU A CA 1
ATOM 823 C C . GLU A 1 102 ? -4.244 -3.511 6.943 1.00 97.44 102 GLU A C 1
ATOM 825 O O . GLU A 1 102 ? -4.840 -4.235 7.737 1.00 97.44 102 GLU A O 1
ATOM 830 N N . ILE A 1 103 ? -3.383 -2.579 7.370 1.00 97.25 103 ILE A N 1
ATOM 831 C CA . ILE A 1 103 ? -3.145 -2.341 8.803 1.00 97.25 103 ILE A CA 1
ATOM 832 C C . ILE A 1 103 ? -4.435 -1.927 9.515 1.00 97.25 103 ILE A C 1
ATOM 834 O O . ILE A 1 103 ? -4.768 -2.461 10.573 1.00 97.25 103 ILE A O 1
ATOM 838 N N . MET A 1 104 ? -5.180 -0.977 8.943 1.00 97.50 104 MET A N 1
ATOM 839 C CA . MET A 1 104 ? -6.446 -0.531 9.528 1.00 97.50 104 MET A CA 1
ATOM 840 C C . MET A 1 104 ? -7.454 -1.682 9.637 1.00 97.50 104 MET A C 1
ATOM 842 O O . MET A 1 104 ? -8.196 -1.744 10.617 1.00 97.50 104 MET A O 1
ATOM 846 N N . ARG A 1 105 ? -7.472 -2.599 8.665 1.00 96.62 105 ARG A N 1
ATOM 847 C CA . ARG A 1 105 ? -8.341 -3.778 8.654 1.00 96.62 105 ARG A CA 1
ATOM 848 C C . ARG A 1 105 ? -7.942 -4.766 9.748 1.00 96.62 105 ARG A C 1
ATOM 850 O O . ARG A 1 105 ? -8.802 -5.171 10.522 1.00 96.62 105 ARG A O 1
ATOM 857 N N . ARG A 1 106 ? -6.645 -5.069 9.903 1.00 96.06 106 ARG A N 1
ATOM 858 C CA . ARG A 1 106 ? -6.126 -5.920 10.998 1.00 96.06 106 ARG A CA 1
ATOM 859 C C . ARG A 1 106 ? -6.431 -5.354 12.387 1.00 96.06 106 ARG A C 1
ATOM 861 O O . ARG A 1 106 ? -6.672 -6.108 13.321 1.00 96.06 106 ARG A O 1
ATOM 868 N N . LEU A 1 107 ? -6.490 -4.028 12.514 1.00 96.31 107 LEU A N 1
ATOM 869 C CA . LEU A 1 107 ? -6.924 -3.344 13.736 1.00 96.31 107 LEU A CA 1
ATOM 870 C C . LEU A 1 107 ? -8.451 -3.329 13.944 1.00 96.31 107 LEU A C 1
ATOM 872 O O . LEU A 1 107 ? -8.912 -2.849 14.983 1.00 96.31 107 LEU A O 1
ATOM 876 N N . GLY A 1 108 ? -9.239 -3.780 12.964 1.00 96.12 108 GLY A N 1
ATOM 877 C CA . GLY A 1 108 ? -10.704 -3.722 12.968 1.00 96.12 108 GLY A CA 1
ATOM 878 C C . GLY A 1 108 ? -11.282 -2.315 12.773 1.00 96.12 108 GLY A C 1
ATOM 879 O O . GLY A 1 108 ? -12.420 -2.054 13.160 1.00 96.12 108 GLY A O 1
ATOM 880 N N . TRP A 1 109 ? -10.502 -1.370 12.239 1.00 97.00 109 TRP A N 1
ATOM 881 C CA . TRP A 1 109 ? -10.926 0.029 12.071 1.00 97.00 109 TRP A CA 1
ATOM 882 C C . TRP A 1 109 ? -11.715 0.249 10.790 1.00 97.00 109 TRP A C 1
ATOM 884 O O . TRP A 1 109 ? -12.542 1.157 10.726 1.00 97.00 109 TRP A O 1
ATOM 894 N N . VAL A 1 110 ? -11.455 -0.564 9.776 1.00 96.31 110 VAL A N 1
ATOM 895 C CA . VAL A 1 110 ? -12.156 -0.545 8.495 1.00 96.31 110 VAL A CA 1
ATOM 896 C C . VAL A 1 110 ? -12.735 -1.922 8.207 1.00 96.31 110 VAL A C 1
ATOM 898 O O . VAL A 1 110 ? -12.286 -2.916 8.776 1.00 96.31 110 VAL A O 1
ATOM 901 N N . GLU A 1 111 ? -13.744 -1.948 7.346 1.00 90.56 111 GLU A N 1
ATOM 902 C CA . GLU A 1 111 ? -14.264 -3.172 6.732 1.00 90.56 111 GLU A CA 1
ATOM 903 C C . GLU A 1 111 ? -13.274 -3.686 5.661 1.00 90.56 111 GLU A C 1
ATOM 905 O O . GLU A 1 111 ? -12.094 -3.323 5.671 1.00 90.56 111 GLU A O 1
ATOM 910 N N . ASP A 1 112 ? -13.747 -4.515 4.730 1.00 87.12 112 ASP A N 1
ATOM 911 C CA . ASP A 1 112 ? -12.945 -5.120 3.663 1.00 87.12 112 ASP A CA 1
ATOM 912 C C . ASP A 1 112 ? -12.031 -4.100 2.962 1.00 87.12 112 ASP A C 1
ATOM 914 O O . ASP A 1 112 ? -12.462 -3.043 2.473 1.00 87.12 112 ASP A O 1
ATOM 918 N N . ALA A 1 113 ? -10.737 -4.423 2.902 1.00 81.62 113 ALA A N 1
ATOM 919 C CA . ALA A 1 113 ? -9.759 -3.599 2.208 1.00 81.62 113 ALA A CA 1
ATOM 920 C C . ALA A 1 113 ? -9.872 -3.869 0.697 1.00 81.62 113 ALA A C 1
ATOM 922 O O . ALA A 1 113 ? -9.795 -5.025 0.274 1.00 81.62 113 ALA A O 1
ATOM 923 N N . PRO A 1 114 ? -10.033 -2.850 -0.171 1.00 86.88 114 PRO A N 1
ATOM 924 C CA . PRO A 1 114 ? -10.203 -3.139 -1.584 1.00 86.88 114 PRO A CA 1
ATOM 925 C C . PRO A 1 114 ? -8.923 -3.758 -2.150 1.00 86.88 114 PRO A C 1
ATOM 927 O O . PRO A 1 114 ? -7.835 -3.187 -2.026 1.00 86.88 114 PRO A O 1
ATOM 930 N N . GLY A 1 115 ? -9.082 -4.927 -2.772 1.00 86.75 115 GLY A N 1
ATOM 931 C CA . GLY A 1 115 ? -7.973 -5.727 -3.279 1.00 86.75 115 GLY A CA 1
ATOM 932 C C . GLY A 1 115 ? -7.382 -6.730 -2.286 1.00 86.75 115 GLY A C 1
ATOM 933 O O . GLY A 1 115 ? -6.296 -7.226 -2.560 1.00 86.75 115 GLY A O 1
ATOM 934 N N . GLU A 1 116 ? -8.066 -7.037 -1.178 1.00 87.56 116 GLU A N 1
ATOM 935 C CA . GLU A 1 116 ? -7.632 -8.017 -0.164 1.00 87.56 116 GLU A CA 1
ATOM 936 C C . GLU A 1 116 ? -7.191 -9.360 -0.773 1.00 87.56 116 GLU A C 1
ATOM 938 O O . GLU A 1 116 ? -6.102 -9.858 -0.490 1.00 87.56 116 GLU A O 1
ATOM 943 N N . GLU A 1 117 ? -8.001 -9.887 -1.691 1.00 91.56 117 GLU A N 1
ATOM 944 C CA . GLU A 1 117 ? -7.764 -11.159 -2.384 1.00 91.56 117 GLU A CA 1
ATOM 945 C C . GLU A 1 117 ? -6.869 -11.031 -3.627 1.00 91.56 117 GLU A C 1
ATOM 947 O O . GLU A 1 117 ? -6.543 -12.019 -4.287 1.00 91.56 117 GLU A O 1
ATOM 952 N N . THR A 1 118 ? -6.467 -9.811 -3.980 1.00 95.12 118 THR A N 1
ATOM 953 C CA . THR A 1 118 ? -5.698 -9.542 -5.194 1.00 95.12 118 THR A CA 1
ATOM 954 C C . THR A 1 118 ? -4.200 -9.659 -4.901 1.00 95.12 118 THR A C 1
ATOM 956 O O . THR A 1 118 ? -3.701 -8.988 -3.992 1.00 95.12 118 THR A O 1
ATOM 959 N N . PRO A 1 119 ? -3.433 -10.428 -5.698 1.00 96.62 119 PRO A N 1
ATOM 960 C CA . PRO A 1 119 ? -1.984 -10.467 -5.556 1.00 96.62 119 PRO A CA 1
ATOM 961 C C . PRO A 1 119 ? -1.359 -9.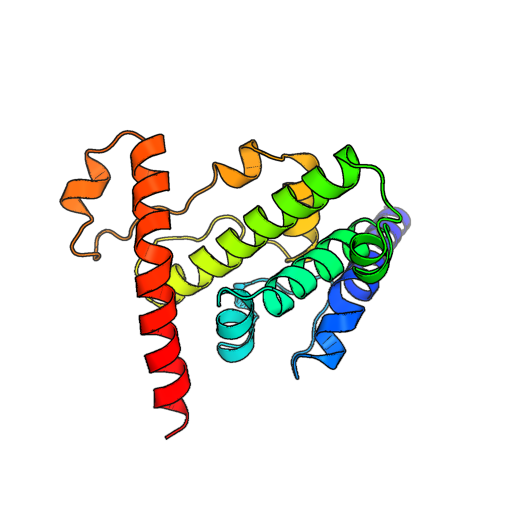074 -5.675 1.00 96.62 119 PRO A C 1
ATOM 963 O O . PRO A 1 119 ? -1.749 -8.268 -6.524 1.00 96.62 119 PRO A O 1
ATOM 966 N N . LEU A 1 120 ? -0.340 -8.791 -4.869 1.00 96.44 120 LEU A N 1
ATOM 967 C CA . LEU A 1 120 ? 0.279 -7.469 -4.764 1.00 96.44 120 LEU A CA 1
ATOM 968 C C . LEU A 1 120 ? 0.841 -6.971 -6.106 1.00 96.44 120 LEU A C 1
ATOM 970 O O . LEU A 1 120 ? 0.708 -5.796 -6.441 1.00 96.44 120 LEU A O 1
ATOM 974 N N . ILE A 1 121 ? 1.391 -7.864 -6.930 1.00 96.38 121 ILE A N 1
ATOM 975 C CA . ILE A 1 121 ? 1.852 -7.519 -8.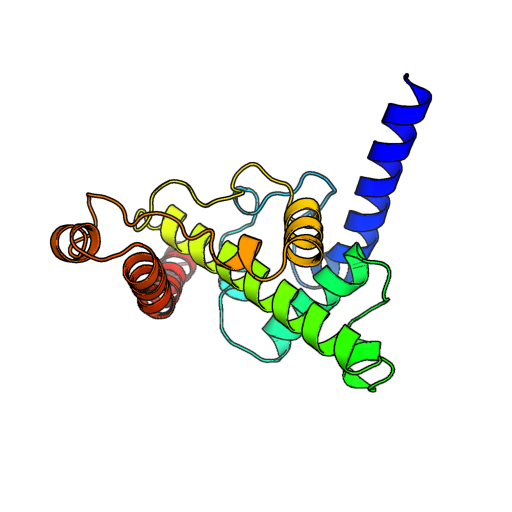284 1.00 96.38 121 ILE A CA 1
ATOM 976 C C . ILE A 1 121 ? 0.686 -7.105 -9.189 1.00 96.38 121 ILE A C 1
ATOM 978 O O . ILE A 1 121 ? 0.815 -6.161 -9.970 1.00 96.38 121 ILE A O 1
ATOM 982 N N . ALA A 1 122 ? -0.468 -7.761 -9.065 1.00 96.19 122 ALA A N 1
ATOM 983 C CA . ALA A 1 122 ? -1.661 -7.370 -9.805 1.00 96.19 122 ALA A CA 1
ATOM 984 C C . ALA A 1 122 ? -2.203 -6.019 -9.308 1.00 96.19 122 ALA A C 1
ATOM 986 O O . ALA A 1 122 ? -2.592 -5.193 -10.133 1.00 96.19 122 ALA A O 1
ATOM 987 N N . LEU A 1 123 ? -2.148 -5.734 -8.000 1.00 96.75 123 LEU A N 1
ATOM 988 C CA . LEU A 1 123 ? -2.485 -4.409 -7.463 1.00 96.75 123 LEU A CA 1
ATOM 989 C C . LEU A 1 123 ? -1.591 -3.315 -8.049 1.00 96.75 123 LEU A C 1
ATOM 991 O O . LEU A 1 123 ? -2.095 -2.276 -8.465 1.00 96.75 123 LEU A O 1
ATOM 995 N N . VAL A 1 124 ? -0.281 -3.554 -8.135 1.00 97.06 124 VAL A N 1
ATOM 996 C CA . VAL A 1 124 ? 0.681 -2.622 -8.749 1.00 97.06 124 VAL A CA 1
ATOM 997 C C . VAL A 1 124 ? 0.322 -2.339 -10.208 1.00 97.06 124 VAL A C 1
ATOM 999 O O . VAL A 1 124 ? 0.283 -1.182 -10.626 1.00 97.06 124 VAL A O 1
ATOM 1002 N N . GLN A 1 125 ? 0.011 -3.380 -10.982 1.00 96.38 125 GLN A N 1
ATOM 1003 C CA . GLN A 1 125 ? -0.389 -3.240 -12.383 1.00 96.38 125 GLN A CA 1
ATOM 1004 C C . GLN A 1 125 ? -1.717 -2.485 -12.529 1.00 96.38 125 GLN A C 1
ATOM 1006 O O . GLN A 1 125 ? -1.841 -1.627 -13.402 1.00 96.38 125 GLN A O 1
ATOM 1011 N N . GLN A 1 126 ? -2.689 -2.750 -11.654 1.00 96.44 126 GLN A N 1
ATOM 1012 C CA . GLN A 1 126 ? -3.958 -2.022 -11.615 1.00 96.44 126 GLN A CA 1
ATOM 1013 C C . GLN A 1 126 ? -3.745 -0.549 -11.264 1.00 96.44 126 GLN A C 1
ATOM 1015 O O . GLN A 1 126 ? -4.268 0.311 -11.966 1.00 96.44 126 GLN A O 1
ATOM 1020 N N . ALA A 1 127 ? -2.934 -0.241 -10.249 1.00 96.81 127 ALA A N 1
ATOM 1021 C CA . ALA A 1 127 ? -2.588 1.131 -9.884 1.00 96.81 127 ALA A CA 1
ATOM 1022 C C . ALA A 1 127 ? -1.916 1.866 -11.053 1.00 96.81 127 ALA A C 1
ATOM 1024 O O . ALA A 1 127 ? -2.280 2.997 -11.374 1.00 96.81 127 ALA A O 1
ATOM 1025 N N . TRP A 1 128 ? -0.998 1.193 -11.752 1.00 96.56 128 TRP A N 1
ATOM 1026 C CA . TRP A 1 128 ? -0.337 1.737 -12.934 1.00 96.56 128 TRP A CA 1
ATOM 1027 C C . TRP A 1 128 ? -1.313 2.040 -14.077 1.00 96.56 128 TRP A C 1
ATOM 1029 O O . TRP A 1 128 ? -1.153 3.045 -14.772 1.00 96.56 128 TRP A O 1
ATOM 1039 N N . GLN A 1 129 ? -2.295 1.169 -14.314 1.00 95.94 129 GLN A N 1
ATOM 1040 C CA . GLN A 1 129 ? -3.246 1.283 -15.424 1.00 95.94 129 GLN A CA 1
ATOM 1041 C C . GLN A 1 129 ? -4.398 2.252 -15.135 1.00 95.94 129 GLN A C 1
ATOM 1043 O O . GLN A 1 129 ? -4.776 3.017 -16.016 1.00 95.94 129 GLN A O 1
ATOM 1048 N N . GLN A 1 130 ? -4.946 2.218 -13.921 1.00 94.88 130 GLN A N 1
ATOM 1049 C CA . GLN A 1 130 ? -6.161 2.941 -13.533 1.00 94.88 130 GLN A CA 1
ATOM 1050 C C . GLN A 1 130 ? -5.871 4.314 -12.908 1.00 94.88 130 GLN A C 1
ATOM 1052 O O . GLN A 1 130 ? -6.762 5.160 -12.849 1.00 94.88 130 GLN A O 1
ATOM 1057 N N . GLY A 1 131 ? -4.648 4.552 -12.417 1.00 91.69 131 GLY A N 1
ATOM 1058 C CA . GLY A 1 131 ? -4.235 5.837 -11.854 1.00 91.69 131 GLY A CA 1
ATOM 1059 C C . GLY A 1 131 ? -5.185 6.339 -10.762 1.00 91.69 131 GLY A C 1
ATOM 1060 O O . GLY A 1 131 ? -5.377 5.691 -9.730 1.00 91.69 131 GLY A O 1
ATOM 1061 N N . SER A 1 132 ? -5.802 7.502 -10.986 1.00 88.50 132 SER A N 1
ATOM 1062 C CA . SER A 1 132 ? -6.677 8.153 -10.005 1.00 88.50 132 SER A CA 1
ATOM 1063 C C . SER A 1 132 ? -7.881 7.306 -9.588 1.00 88.50 132 SER A C 1
ATOM 1065 O O . SER A 1 132 ? -8.297 7.396 -8.433 1.00 88.50 132 SER A O 1
ATOM 1067 N N . ASP A 1 133 ? -8.426 6.468 -10.473 1.00 92.00 133 ASP A N 1
ATOM 1068 C CA . ASP A 1 133 ? -9.588 5.637 -10.140 1.00 92.00 133 ASP A CA 1
ATOM 1069 C C . ASP A 1 133 ? -9.237 4.523 -9.154 1.00 92.00 133 ASP A C 1
ATOM 1071 O O . ASP A 1 133 ? -10.030 4.218 -8.263 1.00 92.00 133 ASP A O 1
ATOM 1075 N N . PHE A 1 134 ? -8.015 3.990 -9.222 1.00 93.69 134 PHE A N 1
ATOM 1076 C CA . PHE A 1 134 ? -7.518 3.067 -8.204 1.00 93.69 134 PHE A CA 1
ATOM 1077 C C . PHE A 1 134 ? -7.403 3.762 -6.844 1.00 93.69 134 PHE A C 1
ATOM 1079 O O . PHE A 1 134 ? -7.822 3.215 -5.827 1.00 93.69 134 PHE A O 1
ATOM 1086 N N . ASN A 1 135 ? -6.895 4.998 -6.818 1.00 88.38 135 ASN A N 1
ATOM 1087 C CA . ASN A 1 135 ? -6.705 5.752 -5.576 1.00 88.38 135 ASN A CA 1
ATOM 1088 C C . ASN A 1 135 ? -8.038 6.176 -4.918 1.00 88.38 135 ASN A C 1
ATOM 1090 O O . ASN A 1 135 ? -8.113 6.406 -3.711 1.00 88.38 135 ASN A O 1
ATOM 1094 N N . ARG A 1 136 ? -9.132 6.259 -5.681 1.00 89.69 136 ARG A N 1
ATOM 1095 C CA . ARG A 1 136 ? -10.470 6.552 -5.135 1.00 89.69 136 ARG A CA 1
ATOM 1096 C C . ARG A 1 136 ? -11.083 5.384 -4.363 1.00 89.69 136 ARG A C 1
ATOM 1098 O O . ARG A 1 136 ? -12.031 5.595 -3.611 1.00 89.69 136 ARG A O 1
ATOM 1105 N N . GLN A 1 137 ? -10.550 4.175 -4.512 1.00 91.38 137 GLN A N 1
ATOM 1106 C CA . GLN A 1 137 ? -11.045 2.990 -3.819 1.00 91.38 137 GLN A CA 1
ATOM 1107 C C . GLN A 1 137 ? -10.515 2.963 -2.382 1.00 91.38 137 GLN A C 1
ATOM 1109 O O . GLN A 1 137 ? -9.438 2.434 -2.106 1.00 91.38 137 GLN A O 1
ATOM 1114 N N . VAL A 1 138 ? -11.287 3.531 -1.463 1.00 93.06 138 VAL A N 1
ATOM 1115 C CA . VAL A 1 138 ? -10.981 3.582 -0.028 1.00 93.06 138 VAL A CA 1
ATOM 1116 C C . VAL A 1 138 ? -11.922 2.626 0.708 1.00 93.06 138 VAL A C 1
ATOM 1118 O O . VAL A 1 138 ? -13.109 2.602 0.370 1.00 93.06 138 VAL A O 1
ATOM 1121 N N . PRO A 1 139 ? -11.443 1.844 1.693 1.00 94.69 139 PRO A N 1
ATOM 1122 C CA . PRO A 1 139 ? -12.328 1.012 2.499 1.00 94.69 139 PRO A CA 1
ATOM 1123 C C . PRO A 1 139 ? -13.311 1.861 3.308 1.00 94.69 139 PRO A C 1
ATOM 1125 O O . PRO A 1 139 ? -13.090 3.050 3.569 1.00 94.69 139 PRO A O 1
ATOM 1128 N N . ARG A 1 140 ? -14.397 1.228 3.746 1.00 94.56 140 ARG A N 1
ATOM 1129 C CA . ARG A 1 140 ? -15.359 1.852 4.651 1.00 94.56 140 ARG A CA 1
ATOM 1130 C C . ARG A 1 140 ? -14.874 1.760 6.085 1.00 94.56 140 ARG A C 1
ATOM 1132 O O . ARG A 1 140 ? -14.256 0.777 6.480 1.00 94.56 140 ARG A O 1
ATOM 1139 N N . LEU A 1 141 ? -15.158 2.794 6.869 1.00 96.25 141 LEU A N 1
ATOM 1140 C CA . LEU A 1 141 ? -14.897 2.752 8.302 1.00 96.25 141 LEU A CA 1
ATOM 1141 C C . LEU A 1 141 ? -15.826 1.720 8.954 1.00 96.25 141 LEU A C 1
ATOM 1143 O O . LEU A 1 141 ? -17.014 1.693 8.642 1.00 96.25 141 LEU A O 1
ATOM 1147 N N . SER A 1 142 ? -15.292 0.909 9.864 1.00 96.38 142 SER A N 1
ATOM 1148 C CA . SER A 1 142 ? -16.070 -0.108 10.570 1.00 96.38 142 SER A CA 1
ATOM 1149 C C . SER A 1 142 ? -17.180 0.531 11.423 1.00 96.38 142 SER A C 1
ATOM 1151 O O . SER A 1 142 ? -16.906 1.525 12.107 1.00 96.38 142 SER A O 1
ATOM 1153 N N . PRO A 1 143 ? -18.398 -0.050 11.473 1.00 94.94 143 PRO A N 1
ATOM 1154 C CA . PRO A 1 143 ? -19.467 0.375 12.379 1.00 94.94 143 PRO A CA 1
ATOM 1155 C C . PRO A 1 143 ? -19.083 0.377 13.862 1.00 94.94 143 PRO A C 1
ATOM 1157 O O . PRO A 1 143 ? -19.656 1.134 14.643 1.00 94.94 143 PRO A O 1
ATOM 1160 N N . SER A 1 144 ? -18.103 -0.441 14.262 1.00 93.19 144 SER A N 1
ATOM 1161 C CA . SER A 1 144 ? -17.598 -0.483 15.641 1.00 93.19 144 SER A CA 1
ATOM 1162 C C . SER A 1 144 ? -16.629 0.658 15.971 1.00 93.19 144 SER A C 1
ATOM 1164 O O . SER A 1 144 ? -16.278 0.854 17.136 1.00 93.19 144 SER A O 1
ATOM 1166 N N . HIS A 1 145 ? -16.178 1.426 14.975 1.00 93.50 145 HIS A N 1
ATOM 1167 C CA . HIS A 1 145 ? -15.229 2.509 15.189 1.00 93.50 145 HIS A CA 1
ATOM 1168 C C . HIS A 1 145 ? -15.923 3.729 15.836 1.00 93.50 145 HIS A C 1
ATOM 1170 O O . HIS A 1 145 ? -16.955 4.174 15.332 1.00 93.50 145 HIS A O 1
ATOM 1176 N N . PRO A 1 146 ? -15.341 4.376 16.870 1.00 92.19 146 PRO A N 1
ATOM 1177 C CA . PRO A 1 146 ? -15.988 5.485 17.594 1.00 92.19 146 PRO A CA 1
ATOM 1178 C C . PRO A 1 146 ? -16.459 6.651 16.7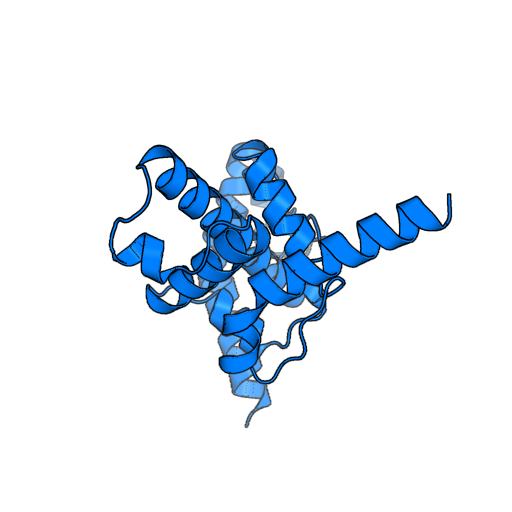11 1.00 92.19 146 PRO A C 1
ATOM 1180 O O . PRO A 1 146 ? -17.457 7.305 16.995 1.00 92.19 146 PRO A O 1
ATOM 1183 N N . ASN A 1 147 ? -15.747 6.900 15.610 1.00 92.19 147 ASN A N 1
ATOM 1184 C CA . ASN A 1 147 ? -16.060 7.984 14.672 1.00 92.19 147 ASN A CA 1
ATOM 1185 C C . ASN A 1 147 ? -17.071 7.598 13.570 1.00 92.19 147 ASN A C 1
ATOM 1187 O O . ASN A 1 147 ? -17.339 8.424 12.695 1.00 92.19 147 ASN A O 1
ATOM 1191 N N . TYR A 1 148 ? -17.617 6.375 13.571 1.00 94.88 148 TYR A N 1
ATOM 1192 C CA . TYR A 1 148 ? -18.482 5.868 12.498 1.00 94.88 148 TYR A CA 1
ATOM 1193 C C . TYR A 1 148 ? -19.734 6.719 12.270 1.00 94.88 148 TYR A C 1
ATOM 1195 O O . TYR A 1 148 ? -20.072 7.049 11.133 1.00 94.88 148 TYR A O 1
ATOM 1203 N N . GLU A 1 149 ? -20.383 7.157 13.347 1.00 95.00 149 GLU A N 1
ATOM 1204 C CA . GLU A 1 149 ? -21.608 7.959 13.274 1.00 95.00 149 GLU A CA 1
ATOM 1205 C C . GLU A 1 149 ? -21.413 9.319 12.596 1.00 95.00 149 GLU A C 1
ATOM 1207 O O . GLU A 1 149 ? -22.291 9.792 11.870 1.00 95.00 149 GLU A O 1
ATOM 1212 N N . ALA A 1 150 ? -20.257 9.949 12.809 1.00 93.56 150 ALA A N 1
ATOM 1213 C CA . ALA A 1 150 ? -19.894 11.175 12.109 1.00 93.56 150 ALA A CA 1
ATOM 1214 C C . ALA A 1 150 ? -19.504 10.876 10.655 1.00 93.56 150 ALA A C 1
ATOM 1216 O O . ALA A 1 150 ? -19.954 11.564 9.742 1.00 93.56 150 ALA A O 1
ATOM 1217 N N . TYR A 1 151 ? -18.723 9.815 10.439 1.00 95.12 151 TYR A N 1
ATOM 1218 C CA . TYR A 1 151 ? -18.252 9.374 9.128 1.00 95.12 151 TYR A CA 1
ATOM 1219 C C . TYR A 1 151 ? -19.395 9.063 8.149 1.00 95.12 151 TYR A C 1
ATOM 1221 O O . TYR A 1 151 ? -19.376 9.546 7.017 1.00 95.12 151 TYR A O 1
ATOM 1229 N N . ARG A 1 152 ? -20.422 8.311 8.568 1.00 95.19 152 ARG A N 1
ATOM 1230 C CA . ARG A 1 152 ? -21.500 7.857 7.668 1.00 95.19 152 ARG A CA 1
ATOM 1231 C C . ARG A 1 152 ? -22.347 8.991 7.083 1.00 95.19 152 ARG A C 1
ATOM 1233 O O . ARG A 1 152 ? -23.009 8.792 6.072 1.00 95.19 152 ARG A O 1
ATOM 1240 N N . LYS A 1 153 ? -22.328 10.170 7.714 1.00 95.56 153 LYS A N 1
ATOM 1241 C CA . LYS A 1 153 ? -23.068 11.368 7.281 1.00 95.56 153 LYS A CA 1
ATOM 1242 C C . LYS A 1 153 ? -22.322 12.182 6.218 1.00 95.56 153 LYS A C 1
ATOM 1244 O O . LYS A 1 153 ? -22.889 13.122 5.672 1.00 95.56 153 LYS A O 1
ATOM 1249 N N . LEU A 1 154 ? -21.056 11.856 5.956 1.00 94.88 154 LEU A N 1
ATOM 1250 C CA . LEU A 1 154 ? -20.204 12.570 5.009 1.00 94.88 154 LEU A CA 1
ATOM 1251 C C . LEU A 1 154 ? -20.454 12.125 3.564 1.00 94.88 154 LEU A C 1
ATOM 1253 O O . LEU A 1 154 ? -20.847 10.985 3.312 1.00 94.88 154 LEU A O 1
ATOM 1257 N N . ALA A 1 155 ? -20.138 13.002 2.608 1.00 93.31 155 ALA A N 1
ATOM 1258 C CA . ALA A 1 155 ? -20.051 12.633 1.199 1.00 93.31 155 ALA A CA 1
ATOM 1259 C C . ALA A 1 155 ? -18.896 11.641 0.961 1.00 93.31 155 ALA A C 1
ATOM 1261 O O . ALA A 1 155 ? -17.915 11.627 1.703 1.00 93.31 155 ALA A O 1
ATOM 1262 N N . ALA A 1 156 ? -18.964 10.837 -0.104 1.00 87.94 156 ALA A N 1
ATOM 1263 C CA . ALA A 1 156 ? -17.980 9.779 -0.375 1.00 87.94 156 ALA A CA 1
ATOM 1264 C C . ALA A 1 156 ? -16.516 10.277 -0.433 1.00 87.94 156 ALA A C 1
ATOM 1266 O O . ALA A 1 156 ? -15.601 9.598 0.034 1.00 87.94 156 ALA A O 1
ATOM 1267 N N . ILE A 1 157 ? -16.281 11.485 -0.959 1.00 88.50 157 ILE A N 1
ATOM 1268 C CA . ILE A 1 157 ? -14.939 12.088 -1.010 1.00 88.50 157 ILE A CA 1
ATOM 1269 C C . ILE A 1 157 ? -14.401 12.439 0.388 1.00 88.50 157 ILE A C 1
ATOM 1271 O O . ILE A 1 157 ? -13.229 12.203 0.703 1.00 88.50 157 ILE A O 1
ATOM 1275 N N . ASP A 1 158 ? -15.277 12.928 1.261 1.00 93.25 158 ASP A N 1
ATOM 1276 C CA . ASP A 1 158 ? -14.955 13.293 2.638 1.00 93.25 158 ASP A CA 1
ATOM 1277 C C . ASP A 1 158 ? -14.802 12.051 3.519 1.00 93.25 158 ASP A C 1
ATOM 1279 O O . ASP A 1 158 ? -13.945 12.013 4.406 1.00 93.25 158 ASP A O 1
ATOM 1283 N N . GLN A 1 159 ? -15.565 10.994 3.231 1.00 93.50 159 GLN A N 1
ATOM 1284 C CA . GLN A 1 159 ? -15.375 9.668 3.811 1.00 93.50 159 GLN A CA 1
ATOM 1285 C C . GLN A 1 159 ? -13.967 9.144 3.508 1.00 93.50 159 GLN A C 1
ATOM 1287 O O . GLN A 1 159 ? -13.232 8.785 4.430 1.00 93.50 159 GLN A O 1
ATOM 1292 N N . GLY A 1 160 ? -13.549 9.173 2.238 1.00 92.56 160 GLY A N 1
ATOM 1293 C CA . GLY A 1 160 ? -12.209 8.738 1.842 1.00 92.56 160 GLY A CA 1
ATOM 1294 C C . GLY A 1 160 ? -11.093 9.550 2.510 1.00 92.56 160 GLY A C 1
ATOM 1295 O O . GLY A 1 160 ? -10.087 8.996 2.958 1.00 92.56 160 GLY A O 1
ATOM 1296 N N . THR A 1 161 ? -11.293 10.863 2.643 1.00 93.88 161 THR A N 1
ATOM 1297 C CA . THR A 1 161 ? -10.376 11.758 3.367 1.00 93.88 161 THR A CA 1
ATOM 1298 C C . THR A 1 161 ? -10.319 11.427 4.859 1.00 93.88 161 THR A C 1
ATOM 1300 O O . THR A 1 161 ? -9.243 11.411 5.457 1.00 93.88 161 THR A O 1
ATOM 1303 N N . THR A 1 162 ? -11.463 11.121 5.469 1.00 94.81 162 THR A N 1
ATOM 1304 C CA . THR A 1 162 ? -11.569 10.775 6.892 1.00 94.81 162 THR A CA 1
ATOM 1305 C C . THR A 1 162 ? -10.817 9.490 7.214 1.00 94.81 162 THR A C 1
ATOM 1307 O O . THR A 1 162 ? -10.050 9.468 8.173 1.00 94.81 162 THR A O 1
ATOM 1310 N N . VAL A 1 163 ? -10.962 8.450 6.388 1.00 95.88 163 VAL A N 1
ATOM 1311 C CA . VAL A 1 163 ? -10.226 7.186 6.554 1.00 95.88 163 VAL A CA 1
ATOM 1312 C C . VAL A 1 163 ? -8.717 7.428 6.466 1.00 95.88 163 VAL A C 1
ATOM 1314 O O . VAL A 1 163 ? -7.980 7.017 7.359 1.00 95.88 163 VAL A O 1
ATOM 1317 N N . ARG A 1 164 ? -8.244 8.186 5.467 1.00 95.56 164 ARG A N 1
ATOM 1318 C CA . ARG A 1 164 ? -6.811 8.509 5.342 1.00 95.56 164 ARG A CA 1
ATOM 1319 C C . ARG A 1 164 ? -6.258 9.304 6.522 1.00 95.56 164 ARG A C 1
ATOM 1321 O O . ARG A 1 164 ? -5.128 9.070 6.935 1.00 95.56 164 ARG A O 1
ATOM 1328 N N . ARG A 1 165 ? -7.046 10.202 7.121 1.00 96.25 165 ARG A N 1
ATOM 1329 C CA . ARG A 1 165 ? -6.636 10.951 8.326 1.00 96.25 165 ARG A CA 1
ATOM 1330 C C . ARG A 1 165 ? -6.401 10.055 9.544 1.00 96.25 165 ARG A C 1
ATOM 1332 O O . ARG A 1 165 ? -5.693 10.465 10.460 1.00 96.25 165 ARG A O 1
ATOM 1339 N N . LEU A 1 166 ? -6.968 8.848 9.571 1.00 96.38 166 LEU A N 1
ATOM 1340 C CA . LEU A 1 166 ? -6.763 7.886 10.655 1.00 96.38 166 LEU A CA 1
ATOM 1341 C C . LEU A 1 166 ? -5.475 7.068 10.495 1.00 96.38 166 LEU A C 1
ATOM 1343 O O . LEU A 1 166 ? -5.010 6.510 11.488 1.00 96.38 166 LEU A O 1
ATOM 1347 N N . ILE A 1 167 ? -4.870 7.040 9.300 1.00 96.31 167 ILE A N 1
ATOM 1348 C CA . ILE A 1 167 ? -3.667 6.247 8.995 1.00 96.31 167 ILE A CA 1
ATOM 1349 C C . ILE A 1 167 ? -2.550 6.455 10.027 1.00 96.31 167 ILE A C 1
ATOM 1351 O O . ILE A 1 167 ? -2.081 5.453 10.559 1.00 96.31 167 ILE A O 1
ATOM 1355 N N . PRO A 1 168 ? -2.129 7.687 10.389 1.00 96.75 168 PRO A N 1
ATOM 1356 C CA . PRO A 1 168 ? -1.024 7.856 11.335 1.00 96.75 168 PRO A CA 1
ATOM 1357 C C . PRO A 1 168 ? -1.295 7.199 12.694 1.00 96.75 168 PRO A C 1
ATOM 1359 O O . PRO A 1 168 ? -0.411 6.568 13.268 1.00 96.75 168 PRO A O 1
ATOM 1362 N N . ARG A 1 169 ? -2.541 7.288 13.181 1.00 97.12 169 ARG A N 1
ATOM 1363 C CA . ARG A 1 169 ? -2.960 6.654 14.440 1.00 97.12 169 ARG A CA 1
ATOM 1364 C C . ARG A 1 169 ? -3.036 5.134 14.310 1.00 97.12 169 ARG A C 1
ATOM 1366 O O . ARG A 1 169 ? -2.689 4.440 15.259 1.00 97.12 169 ARG A O 1
ATOM 1373 N N . ALA A 1 170 ? -3.475 4.630 13.159 1.00 97.06 170 ALA A N 1
ATOM 1374 C CA . ALA A 1 170 ? -3.514 3.200 12.883 1.00 97.06 170 ALA A CA 1
ATOM 1375 C C . ALA A 1 170 ? -2.099 2.607 12.864 1.00 97.06 170 ALA A C 1
ATOM 1377 O O . ALA A 1 170 ? -1.839 1.636 13.563 1.00 97.06 170 ALA A O 1
ATOM 1378 N N . VAL A 1 171 ? -1.157 3.233 12.148 1.00 97.25 171 VAL A N 1
ATOM 1379 C CA . VAL A 1 171 ? 0.243 2.777 12.109 1.00 97.25 171 VAL A CA 1
ATOM 1380 C C . VAL A 1 171 ? 0.878 2.798 13.502 1.00 97.25 171 VAL A C 1
ATOM 1382 O O . VAL A 1 171 ? 1.558 1.842 13.863 1.00 97.25 171 VAL A O 1
ATOM 1385 N N . ALA A 1 172 ? 0.629 3.840 14.305 1.00 97.12 172 ALA A N 1
ATOM 1386 C CA . ALA A 1 172 ? 1.125 3.906 15.681 1.00 97.12 172 ALA A CA 1
ATOM 1387 C C . ALA A 1 172 ? 0.569 2.767 16.553 1.00 97.12 172 ALA A C 1
ATOM 1389 O O . ALA A 1 172 ? 1.338 2.054 17.188 1.00 97.12 172 ALA A O 1
ATOM 1390 N N . LYS A 1 173 ? -0.748 2.529 16.516 1.00 97.00 173 LYS A N 1
ATOM 1391 C CA . LYS A 1 173 ? -1.377 1.446 17.286 1.00 97.00 173 LYS A CA 1
ATOM 1392 C C . LYS A 1 173 ? -0.915 0.057 16.838 1.00 97.00 173 LYS A C 1
ATOM 1394 O O . LYS A 1 173 ? -0.727 -0.830 17.661 1.00 97.00 173 LYS A O 1
ATOM 1399 N N . PHE A 1 174 ? -0.732 -0.143 15.536 1.00 97.44 174 PHE A N 1
ATOM 1400 C CA . PHE A 1 174 ? -0.235 -1.409 15.001 1.00 97.44 174 PHE A CA 1
ATOM 1401 C C . PHE A 1 174 ? 1.217 -1.666 15.412 1.00 97.44 174 PHE A C 1
ATOM 1403 O O . PHE A 1 174 ? 1.564 -2.791 15.751 1.00 97.44 174 PHE A O 1
ATOM 1410 N N . ARG A 1 175 ? 2.052 -0.620 15.456 1.00 97.00 175 ARG A N 1
ATOM 1411 C CA . ARG A 1 175 ? 3.415 -0.711 15.991 1.00 97.00 175 ARG A CA 1
ATOM 1412 C C . ARG A 1 175 ? 3.424 -1.217 17.431 1.00 97.00 175 ARG A C 1
ATOM 1414 O O . ARG A 1 175 ? 4.158 -2.151 17.718 1.00 97.00 175 ARG A O 1
ATOM 1421 N N . GLU A 1 176 ? 2.584 -0.648 18.294 1.00 96.31 176 GLU A N 1
ATOM 1422 C CA . GLU A 1 176 ? 2.463 -1.077 19.694 1.00 96.31 176 GLU A CA 1
ATOM 1423 C C . GLU A 1 176 ? 2.094 -2.566 19.813 1.00 96.31 176 GLU A C 1
ATOM 1425 O O . GLU A 1 176 ? 2.639 -3.256 20.669 1.00 96.31 176 GLU A O 1
ATOM 1430 N N . GLN A 1 177 ? 1.215 -3.082 18.943 1.00 94.81 177 GLN A N 1
ATOM 1431 C CA . GLN A 1 177 ? 0.868 -4.511 18.915 1.00 94.81 177 GLN A CA 1
ATOM 1432 C C . GLN A 1 177 ? 2.054 -5.384 18.489 1.00 94.81 177 GLN A C 1
ATOM 1434 O O . GLN A 1 177 ? 2.391 -6.334 19.186 1.00 94.81 177 GLN A O 1
ATOM 1439 N N . VAL A 1 178 ? 2.728 -5.027 17.391 1.00 93.94 178 VAL A N 1
ATOM 1440 C CA . VAL A 1 178 ? 3.872 -5.792 16.862 1.00 93.94 178 VAL A CA 1
ATOM 1441 C C . VAL A 1 178 ? 5.066 -5.784 17.822 1.00 93.94 178 VAL A C 1
ATOM 1443 O O . VAL A 1 178 ? 5.799 -6.765 17.911 1.00 93.94 178 VAL A O 1
ATOM 1446 N N . GLU A 1 179 ? 5.295 -4.679 18.531 1.00 91.69 179 GLU A N 1
ATOM 1447 C CA . GLU A 1 179 ? 6.361 -4.572 19.533 1.00 91.69 179 GLU A CA 1
ATOM 1448 C C . GLU A 1 179 ? 5.975 -5.251 20.856 1.00 91.69 179 GLU A C 1
ATOM 1450 O O . GLU A 1 179 ? 6.825 -5.877 21.485 1.00 91.69 179 GLU A O 1
ATOM 1455 N N . GLY A 1 180 ? 4.702 -5.183 21.258 1.00 83.94 180 GLY A N 1
ATOM 1456 C CA . GLY A 1 180 ? 4.188 -5.830 22.467 1.00 83.94 180 GLY A CA 1
ATOM 1457 C C . GLY A 1 180 ? 4.128 -7.357 22.382 1.00 83.94 180 GLY A C 1
ATOM 1458 O O . GLY A 1 180 ? 4.312 -8.021 23.391 1.00 83.94 180 GLY A O 1
ATOM 1459 N N . GLU A 1 181 ? 3.936 -7.925 21.190 1.00 71.56 181 GLU A N 1
ATOM 1460 C CA . GLU A 1 181 ? 3.985 -9.378 20.951 1.00 71.56 181 GLU A CA 1
ATOM 1461 C C . GLU A 1 181 ? 5.411 -9.961 21.008 1.00 71.56 181 GLU A C 1
ATOM 1463 O O . GLU A 1 181 ? 5.581 -11.180 21.029 1.00 71.56 181 GLU A O 1
ATOM 1468 N N . LYS A 1 182 ? 6.445 -9.107 21.035 1.00 60.84 182 LYS A N 1
ATOM 1469 C CA . LYS A 1 182 ? 7.862 -9.512 21.102 1.00 60.84 182 LYS A CA 1
ATOM 1470 C C . LYS A 1 182 ? 8.441 -9.544 22.517 1.00 60.84 182 LYS A C 1
ATOM 1472 O O . LYS A 1 182 ? 9.584 -9.980 22.664 1.00 60.84 182 LYS A O 1
ATOM 1477 N N . GLY A 1 183 ? 7.706 -9.046 23.513 1.00 47.59 183 GLY A N 1
ATOM 1478 C CA . GLY A 1 183 ? 8.099 -9.031 24.928 1.00 47.59 183 GLY A CA 1
ATOM 1479 C C . GLY A 1 183 ? 7.496 -10.190 25.702 1.00 47.59 183 GLY A C 1
ATOM 1480 O O . GLY A 1 183 ? 8.229 -10.754 26.543 1.00 47.59 183 GLY A O 1
#

Foldseek 3Di:
DVVVVVVVQVLLFQLFCQLCVVVVVVDVDDTGSQAFLLNDDLVRLLLCLDDDPVSLQNQLSNLCRNVVVHGCVCVVVVVDDPVVNVLSNLLSVLLSVLSLVVLCVVVVQFDDRVCRRPRSSVSSVCCSVVRVVSSLRGTATHPPHPCNVVLVPDDSVVNRVVSVVCSVVSSVVSVCVVVVVVD

Organism: NCBI:txid60893

Secondary structure (DSSP, 8-state):
-HHHHHHHHHHHHHHHHHHTTTHHHHSSS---TT-BGGGS-HHHHHHHHS--HHHHHHHHHHHHHHTTS--HHHHHTT-S-HHHHHHHHHHHHHHHHHHHHHHHHHTTSBSSPTTTTSBHHHHHHHHHHHTHHHHT--PPBPTTSTTHHHHTTS-HHHHHHHHHHHHHHHHHHHHHHHHHTT-